Protein AF-A0A954F2Z5-F1 (afdb_monomer)

Sequence (181 aa):
MKPFAILLLCALSPLAFGSLFSGFRQGPGQAEGDAGGPSLERTEEDWRLREMELMARIRSLELELVQERALRMQREREWIEFTKLLTLLPESKRPELPGFLQPEGPEVAATEEDSEVQAQSLENTRELERASEIKTTLRAYLRAEGMAAFDLLEVGLVGEGFIGPIVARQLDEQGRFLSTL

Foldseek 3Di:
DDDDDDDDDDDDDDDDPDDDDDDDDDDDDDDDDDPPDPPPCPDVVNVVVVVVVVVVVVVVVVVVVVVVVVVVVVVVVVVVVVVVVVVPDDPVPDPPDPPVPDPDDDDPPVPPVVVVVVVVVVVVVVVVVVFVVVQVVVVVVCVVVVVPQKDWDGWDDDPPPDIDDTWIFGADPVRDTDDID

Solvent-accessible surface area (backbone atoms only — not comparable to full-atom values): 11639 Å² total; per-residue (Å²): 136,85,84,86,88,80,87,82,81,81,89,82,84,80,86,83,86,81,82,81,91,79,83,82,92,78,81,97,72,94,76,88,86,76,97,71,70,81,78,84,74,73,48,74,64,57,53,51,54,49,49,53,50,49,52,51,50,50,54,50,51,53,51,51,50,53,51,52,52,51,54,49,54,49,53,52,49,54,49,54,51,51,53,52,54,58,73,67,55,64,78,91,70,60,76,76,71,59,73,92,71,51,83,84,81,84,80,90,66,96,57,70,56,69,56,52,52,49,52,52,50,54,51,52,50,53,50,52,52,51,33,52,53,50,50,52,51,51,52,52,51,36,49,76,72,66,43,71,41,55,47,78,75,46,53,40,73,50,70,92,92,40,82,31,67,60,36,32,32,35,33,47,100,86,68,45,82,74,52,76,83

Mean predicted aligned error: 20.94 Å

pLDDT: mean 73.61, std 20.51, range [32.03, 98.38]

Structure (mmCIF, N/CA/C/O backbone):
data_AF-A0A954F2Z5-F1
#
_entry.id   AF-A0A954F2Z5-F1
#
loop_
_atom_site.group_PDB
_atom_site.id
_atom_site.type_symbol
_atom_site.label_atom_id
_atom_site.label_alt_id
_atom_site.label_comp_id
_atom_site.label_asym_id
_atom_site.label_entity_id
_atom_site.label_seq_id
_atom_site.pdbx_PDB_ins_code
_atom_site.Cartn_x
_atom_site.Cartn_y
_atom_site.Cartn_z
_atom_site.occupancy
_atom_site.B_iso_or_equiv
_atom_site.auth_seq_id
_atom_site.auth_comp_id
_atom_site.auth_asym_id
_atom_site.auth_atom_id
_atom_site.pdbx_PDB_model_num
ATOM 1 N N . MET A 1 1 ? -22.315 34.617 18.236 1.00 38.94 1 MET A N 1
ATOM 2 C CA . MET A 1 1 ? -22.653 34.932 16.833 1.00 38.94 1 MET A CA 1
ATOM 3 C C . MET A 1 1 ? -21.467 34.548 15.957 1.00 38.94 1 MET A C 1
ATOM 5 O O . MET A 1 1 ? -20.404 35.132 16.094 1.00 38.94 1 MET A O 1
ATOM 9 N N . LYS A 1 2 ? -21.638 33.487 15.162 1.00 40.84 2 LYS A N 1
ATOM 10 C CA . LYS A 1 2 ? -20.806 33.098 14.003 1.00 40.84 2 LYS A CA 1
ATOM 11 C C . LYS A 1 2 ? -21.206 34.009 12.811 1.00 40.84 2 LYS A C 1
ATOM 13 O O . LYS A 1 2 ? -22.325 34.522 12.879 1.00 40.84 2 LYS A O 1
ATOM 18 N N . PRO A 1 3 ? -20.377 34.233 11.764 1.00 49.62 3 PRO A N 1
ATOM 19 C CA . PRO A 1 3 ? -19.886 33.142 10.912 1.00 49.62 3 PRO A CA 1
ATOM 20 C C . PRO A 1 3 ? -18.433 33.226 10.410 1.00 49.62 3 PRO A C 1
ATOM 22 O O . PRO A 1 3 ? -17.899 34.278 10.082 1.00 49.62 3 PRO A O 1
ATOM 25 N N . PHE A 1 4 ? -17.839 32.035 10.311 1.00 33.75 4 PHE A N 1
ATOM 26 C CA . PHE A 1 4 ? -16.642 31.712 9.540 1.00 33.75 4 PHE A CA 1
ATOM 27 C C . PHE A 1 4 ? -17.015 31.629 8.054 1.00 33.75 4 PHE A C 1
ATOM 29 O O . PHE A 1 4 ? -17.937 30.895 7.696 1.00 33.75 4 PHE A O 1
ATOM 36 N N . ALA A 1 5 ? -16.291 32.352 7.205 1.00 34.91 5 ALA A N 1
ATOM 37 C CA . ALA A 1 5 ? -16.355 32.205 5.759 1.00 34.91 5 ALA A CA 1
ATOM 38 C C . ALA A 1 5 ? -15.431 31.054 5.330 1.00 34.91 5 ALA A C 1
ATOM 40 O O . ALA A 1 5 ? -14.216 31.124 5.505 1.00 34.91 5 ALA A O 1
ATOM 41 N N . ILE A 1 6 ? -16.022 29.990 4.790 1.00 37.09 6 ILE A N 1
ATOM 42 C CA . ILE A 1 6 ? -15.331 28.897 4.102 1.00 37.09 6 ILE A CA 1
ATOM 43 C C . ILE A 1 6 ? -15.430 29.219 2.612 1.00 37.09 6 ILE A C 1
ATOM 45 O O . ILE A 1 6 ? -16.513 29.138 2.033 1.00 37.09 6 ILE A O 1
ATOM 49 N N . LEU A 1 7 ? -14.319 29.624 1.998 1.00 37.34 7 LEU A N 1
ATOM 50 C CA . LEU A 1 7 ? -14.214 29.708 0.544 1.00 37.34 7 LEU A CA 1
ATOM 51 C C . LEU A 1 7 ? -13.789 28.341 0.013 1.00 37.34 7 LEU A C 1
ATOM 53 O O . LEU A 1 7 ? -12.630 27.943 0.081 1.00 37.34 7 LEU A O 1
ATOM 57 N N . LEU A 1 8 ? -14.797 27.633 -0.478 1.00 36.91 8 LEU A N 1
ATOM 58 C CA . LEU A 1 8 ? -14.713 26.429 -1.281 1.00 36.91 8 LEU A CA 1
ATOM 59 C C . LEU A 1 8 ? -14.424 26.871 -2.723 1.00 36.91 8 LEU A C 1
ATOM 61 O O . LEU A 1 8 ? -15.285 27.485 -3.352 1.00 36.91 8 LEU A O 1
ATOM 65 N N . LEU A 1 9 ? -13.228 26.594 -3.244 1.00 33.03 9 LEU A N 1
ATOM 66 C CA . LEU A 1 9 ? -12.967 26.693 -4.680 1.00 33.03 9 LEU A CA 1
ATOM 67 C C . LEU A 1 9 ? -12.730 25.289 -5.233 1.00 33.03 9 LEU A C 1
ATOM 69 O O . LEU A 1 9 ? -11.668 24.692 -5.075 1.00 33.03 9 LEU A O 1
ATOM 73 N N . CYS A 1 10 ? -13.790 24.762 -5.839 1.00 32.03 10 CYS A N 1
ATOM 74 C CA . CYS A 1 10 ? -13.744 23.655 -6.776 1.00 32.03 10 CYS A CA 1
ATOM 75 C C . CYS A 1 10 ? -13.106 24.087 -8.105 1.00 32.03 10 CYS A C 1
ATOM 77 O O . CYS A 1 10 ? -13.074 25.270 -8.437 1.00 32.03 10 CYS A O 1
ATOM 79 N N . ALA A 1 11 ? -12.782 23.057 -8.890 1.00 37.25 11 ALA A N 1
ATOM 80 C CA . ALA A 1 11 ? -12.494 23.040 -10.323 1.00 37.25 11 ALA A CA 1
ATOM 81 C C . ALA A 1 11 ? -11.016 23.161 -10.711 1.00 37.25 11 ALA A C 1
ATOM 83 O O . ALA A 1 11 ? -10.451 24.245 -10.745 1.00 37.25 11 ALA A O 1
ATOM 84 N N . LEU A 1 12 ? -10.438 22.025 -11.117 1.00 35.00 12 LEU A N 1
ATOM 85 C CA . LEU A 1 12 ? -10.009 21.821 -12.506 1.00 35.00 12 LEU A CA 1
ATOM 86 C C . LEU A 1 12 ? -9.587 20.358 -12.720 1.00 35.00 12 LEU A C 1
ATOM 88 O O . LEU A 1 12 ? -8.488 19.939 -12.369 1.00 35.00 12 LEU A O 1
ATOM 92 N N . SER A 1 13 ? -10.499 19.589 -13.318 1.00 37.62 13 SER A N 1
ATOM 93 C CA . SER A 1 13 ? -10.162 18.399 -14.102 1.00 37.62 13 SER A CA 1
ATOM 94 C C . SER A 1 13 ? -9.316 18.806 -15.317 1.00 37.62 13 SER A C 1
ATOM 96 O O . SER A 1 13 ? -9.449 19.926 -15.817 1.00 37.62 13 SER A O 1
ATOM 98 N N . PRO A 1 14 ? -8.564 17.856 -15.888 1.00 44.44 14 PRO A N 1
ATOM 99 C CA . PRO A 1 14 ? -9.064 17.342 -17.154 1.00 44.44 14 PRO A CA 1
ATOM 100 C C . PRO A 1 14 ? -9.085 15.816 -17.213 1.00 44.44 14 PRO A C 1
ATOM 102 O O . PRO A 1 14 ? -8.119 15.117 -16.922 1.00 44.44 14 PRO A O 1
ATOM 105 N N . LEU A 1 15 ? -10.241 15.340 -17.664 1.00 43.19 15 LEU A N 1
ATOM 106 C CA . LEU A 1 15 ? -10.435 14.071 -18.340 1.00 43.19 15 LEU A CA 1
ATOM 107 C C . LEU A 1 15 ? -9.468 13.958 -19.528 1.00 43.19 15 LEU A C 1
ATOM 109 O O . LEU A 1 15 ? -9.449 14.832 -20.391 1.00 43.19 15 LEU A O 1
ATOM 113 N N . ALA A 1 16 ? -8.764 12.835 -19.619 1.00 36.47 16 ALA A N 1
ATOM 114 C CA . ALA A 1 16 ? -8.310 12.273 -20.886 1.00 36.47 16 ALA A CA 1
ATOM 115 C C . ALA A 1 16 ? -8.642 10.777 -20.876 1.00 36.47 16 ALA A C 1
ATOM 117 O O . ALA A 1 16 ? -7.814 9.910 -20.620 1.00 36.47 16 ALA A O 1
ATOM 118 N N . PHE A 1 17 ? -9.928 10.516 -21.090 1.00 39.91 17 PHE A N 1
ATOM 119 C CA . PHE A 1 17 ? -10.476 9.239 -21.515 1.00 39.91 17 PHE A CA 1
ATOM 120 C C . PHE A 1 17 ? -10.207 9.136 -23.024 1.00 39.91 17 PHE A C 1
ATOM 122 O O . PHE A 1 17 ? -10.678 9.985 -23.781 1.00 39.91 17 PHE A O 1
ATOM 129 N N . GLY A 1 18 ? -9.416 8.158 -23.470 1.00 32.69 18 GLY A N 1
ATOM 130 C CA . GLY A 1 18 ? -9.059 8.036 -24.885 1.00 32.69 18 GLY A CA 1
ATOM 131 C C . GLY A 1 18 ? -8.408 6.702 -25.251 1.00 32.69 18 GLY A C 1
ATOM 132 O O . GLY A 1 18 ? -7.250 6.466 -24.933 1.00 32.69 18 GLY A O 1
ATOM 133 N N . SER A 1 19 ? -9.158 5.894 -26.004 1.00 38.84 19 SER A N 1
ATOM 134 C CA . SER A 1 19 ? -8.840 4.588 -26.620 1.00 38.84 19 SER A CA 1
ATOM 135 C C . SER A 1 19 ? -8.960 3.380 -25.672 1.00 38.84 19 SER A C 1
ATOM 137 O O . SER A 1 19 ? -8.118 3.145 -24.819 1.00 38.84 19 SER A O 1
ATOM 139 N N . LEU A 1 20 ? -10.095 2.670 -25.612 1.00 43.16 20 LEU A N 1
ATOM 140 C CA . LEU A 1 20 ? -10.728 1.831 -26.649 1.00 43.16 20 LEU A CA 1
ATOM 141 C C . LEU A 1 20 ? -9.762 0.820 -27.280 1.00 43.16 20 LEU A C 1
ATOM 143 O O . LEU A 1 20 ? -9.232 1.016 -28.369 1.00 43.16 20 LEU A O 1
ATOM 147 N N . PHE A 1 21 ? -9.605 -0.293 -26.559 1.00 40.03 21 PHE A N 1
ATOM 148 C CA . PHE A 1 21 ? -9.769 -1.657 -27.068 1.00 40.03 21 PHE A CA 1
ATOM 149 C C . PHE A 1 21 ? -10.194 -1.735 -28.548 1.00 40.03 21 PHE A C 1
ATOM 151 O O . PHE A 1 21 ? -11.351 -1.490 -28.887 1.00 40.03 21 PHE A O 1
ATOM 158 N N . SER A 1 22 ? -9.275 -2.158 -29.415 1.00 40.53 22 SER A N 1
ATOM 159 C CA . SER A 1 22 ? -9.600 -2.822 -30.681 1.00 40.53 22 SER A CA 1
ATOM 160 C C . SER A 1 22 ? -8.430 -3.711 -31.130 1.00 40.53 22 SER A C 1
ATOM 162 O O . SER A 1 22 ? -7.276 -3.308 -31.034 1.00 40.53 22 SER A O 1
ATOM 164 N N . GLY A 1 23 ? -8.748 -4.926 -31.600 1.00 39.03 23 GLY A N 1
ATOM 165 C CA . GLY A 1 23 ? -7.825 -5.877 -32.247 1.00 39.03 23 GLY A CA 1
ATOM 166 C C . GLY A 1 23 ? -7.392 -7.021 -31.324 1.00 39.03 23 GLY A C 1
ATOM 167 O O . GLY A 1 23 ? -6.397 -6.916 -30.626 1.00 39.03 23 GLY A O 1
ATOM 168 N N . PHE A 1 24 ? -8.146 -8.108 -31.145 1.00 38.56 24 PHE A N 1
ATOM 169 C CA . PHE A 1 24 ? -8.558 -9.112 -32.139 1.00 38.56 24 PHE A CA 1
ATOM 170 C C . PHE A 1 24 ? -7.387 -9.725 -32.936 1.00 38.56 24 PHE A C 1
ATOM 172 O O . PHE A 1 24 ? -6.978 -9.236 -33.980 1.00 38.56 24 PHE A O 1
ATOM 179 N N . ARG A 1 25 ? -6.884 -10.833 -32.381 1.00 45.41 25 ARG A N 1
ATOM 180 C CA . ARG A 1 25 ? -6.248 -12.022 -32.981 1.00 45.41 25 ARG A CA 1
ATOM 181 C C . ARG A 1 25 ? -6.155 -12.076 -34.528 1.00 45.41 25 ARG A C 1
ATOM 183 O O . ARG A 1 25 ? -7.155 -12.306 -35.198 1.00 45.41 25 ARG A O 1
ATOM 190 N N . GLN A 1 26 ? -4.928 -12.056 -35.055 1.00 44.16 26 GLN A N 1
ATOM 191 C CA . GLN A 1 26 ? -4.485 -12.666 -36.329 1.00 44.16 26 GLN A CA 1
ATOM 192 C C . GLN A 1 26 ? -3.093 -13.267 -36.028 1.00 44.16 26 GLN A C 1
ATOM 194 O O . GLN A 1 26 ? -2.261 -12.580 -35.454 1.00 44.16 26 GLN A O 1
ATOM 199 N N . GLY A 1 27 ? -2.835 -14.578 -36.102 1.00 36.75 27 GLY A N 1
ATOM 200 C CA . GLY A 1 27 ? -2.788 -15.408 -37.310 1.00 36.75 27 GLY A CA 1
ATOM 201 C C . GLY A 1 27 ? -1.357 -15.372 -37.886 1.00 36.75 27 GLY A C 1
ATOM 202 O O . GLY A 1 27 ? -0.963 -14.309 -38.352 1.00 36.75 27 GLY A O 1
ATOM 203 N N . PRO A 1 28 ? -0.551 -16.458 -37.843 1.00 49.88 28 PRO A N 1
ATOM 204 C CA . PRO A 1 28 ? 0.820 -16.429 -38.343 1.00 49.88 28 PRO A CA 1
ATOM 205 C C . PRO A 1 28 ? 0.804 -16.600 -39.866 1.00 49.88 28 PRO A C 1
ATOM 207 O O . PRO A 1 28 ? 0.537 -17.685 -40.376 1.00 49.88 28 PRO A O 1
ATOM 210 N N . GLY A 1 29 ? 1.059 -15.515 -40.590 1.00 42.19 29 GLY A N 1
ATOM 211 C CA . GLY A 1 29 ? 1.198 -15.504 -42.043 1.00 42.19 29 GLY A CA 1
ATOM 212 C C . GLY A 1 29 ? 2.489 -14.796 -42.428 1.00 42.19 29 GLY A C 1
ATOM 213 O O . GLY A 1 29 ? 2.652 -13.613 -42.147 1.00 42.19 29 GLY A O 1
ATOM 214 N N . GLN A 1 30 ? 3.407 -15.547 -43.031 1.00 50.38 30 GLN A N 1
ATOM 215 C CA . GLN A 1 30 ? 4.635 -15.056 -43.649 1.00 50.38 30 GLN A CA 1
ATOM 216 C C . GLN A 1 30 ? 4.343 -13.960 -44.684 1.00 50.38 30 GLN A C 1
ATOM 218 O O . GLN A 1 30 ? 3.509 -14.151 -45.567 1.00 50.38 30 GLN A O 1
ATOM 223 N N . ALA A 1 31 ? 5.117 -12.879 -44.631 1.00 43.69 31 ALA A N 1
ATOM 224 C CA . ALA A 1 31 ? 5.483 -12.090 -45.799 1.00 43.69 31 ALA A CA 1
ATOM 225 C C . ALA A 1 31 ? 6.909 -11.567 -45.583 1.00 43.69 31 ALA A C 1
ATOM 227 O O . ALA A 1 31 ? 7.165 -10.723 -44.726 1.00 43.69 31 ALA A O 1
ATOM 228 N N . GLU A 1 32 ? 7.841 -12.153 -46.330 1.00 49.31 32 GLU A N 1
ATOM 229 C CA . GLU A 1 32 ? 9.141 -11.567 -46.629 1.00 49.31 32 GLU A CA 1
ATOM 230 C C . GLU A 1 32 ? 8.943 -10.232 -47.359 1.00 49.31 32 GLU A C 1
ATOM 232 O O . GLU A 1 32 ? 8.053 -10.108 -48.200 1.00 49.31 32 GLU A O 1
ATOM 237 N N . GLY A 1 33 ? 9.818 -9.265 -47.076 1.00 49.31 33 GLY A N 1
ATOM 238 C CA . GLY A 1 33 ? 9.934 -8.030 -47.849 1.00 49.31 33 GLY A CA 1
ATOM 239 C C . GLY A 1 33 ? 9.556 -6.776 -47.072 1.00 49.31 33 GLY A C 1
ATOM 240 O O . GLY A 1 33 ? 8.461 -6.261 -47.236 1.00 49.31 33 GLY A O 1
ATOM 241 N N . ASP A 1 34 ? 10.475 -6.289 -46.239 1.00 44.84 34 ASP A N 1
ATOM 242 C CA . ASP A 1 34 ? 11.105 -4.975 -46.439 1.00 44.84 34 ASP A CA 1
ATOM 243 C C . ASP A 1 34 ? 12.144 -4.768 -45.327 1.00 44.84 34 ASP A C 1
ATOM 245 O O . ASP A 1 34 ? 11.856 -4.302 -44.223 1.00 44.84 34 ASP A O 1
ATOM 249 N N . ALA A 1 35 ? 13.381 -5.185 -45.597 1.00 49.06 35 ALA A N 1
ATOM 250 C CA . ALA A 1 35 ? 14.536 -4.825 -44.784 1.00 49.06 35 ALA A CA 1
ATOM 251 C C . ALA A 1 35 ? 14.927 -3.371 -45.103 1.00 49.06 35 ALA A C 1
ATOM 253 O O . ALA A 1 35 ? 15.987 -3.102 -45.658 1.00 49.06 35 ALA A O 1
ATOM 254 N N . GLY A 1 36 ? 14.032 -2.448 -44.761 1.00 46.31 36 GLY A N 1
ATOM 255 C CA . GLY A 1 36 ? 14.213 -1.001 -44.791 1.00 46.31 36 GLY A CA 1
ATOM 256 C C . GLY A 1 36 ? 14.086 -0.419 -43.385 1.00 46.31 36 GLY A C 1
ATOM 257 O O . GLY A 1 36 ? 13.456 0.616 -43.188 1.00 46.31 36 GLY A O 1
ATOM 258 N N . GLY A 1 37 ? 14.619 -1.112 -42.373 1.00 50.41 37 GLY A N 1
ATOM 259 C CA . GLY A 1 37 ? 14.733 -0.535 -41.037 1.00 50.41 37 GLY A CA 1
ATOM 260 C C . GLY A 1 37 ? 15.658 0.686 -41.106 1.00 50.41 37 GLY A C 1
ATOM 261 O O . GLY A 1 37 ? 16.750 0.548 -41.662 1.00 50.41 37 GLY A O 1
ATOM 262 N N . PRO A 1 38 ? 15.273 1.869 -40.586 1.00 56.47 38 PRO A N 1
ATOM 263 C CA . PRO A 1 38 ? 16.182 3.004 -40.530 1.00 56.47 38 PRO A CA 1
ATOM 264 C C . PRO A 1 38 ? 17.426 2.573 -39.752 1.00 56.47 38 PRO A C 1
ATOM 266 O O . PRO A 1 38 ? 17.351 2.198 -38.580 1.00 56.47 38 PRO A O 1
ATOM 269 N N . SER A 1 39 ? 18.555 2.559 -40.454 1.00 54.47 39 SER A N 1
ATOM 270 C CA . SER A 1 39 ? 19.878 2.227 -39.949 1.00 54.47 39 SER A CA 1
ATOM 271 C C . SER A 1 39 ? 20.143 2.976 -38.644 1.00 54.47 39 SER A C 1
ATOM 273 O O . SER A 1 39 ? 20.164 4.206 -38.606 1.00 54.47 39 SER A O 1
ATOM 275 N N . LEU A 1 40 ? 20.313 2.196 -37.576 1.00 57.94 40 LEU A N 1
ATOM 276 C CA . LEU A 1 40 ? 20.612 2.595 -36.203 1.00 57.94 40 LEU A CA 1
ATOM 277 C C . LEU A 1 40 ? 22.030 3.168 -36.071 1.00 57.94 40 LEU A C 1
ATOM 279 O O . LEU A 1 40 ? 22.819 2.700 -35.257 1.00 57.94 40 LEU A O 1
ATOM 283 N N . GLU A 1 41 ? 22.364 4.206 -36.823 1.00 57.81 41 GLU A N 1
ATOM 284 C CA . GLU A 1 41 ? 23.508 5.051 -36.488 1.00 57.81 41 GLU A CA 1
ATOM 285 C C . GLU A 1 41 ? 23.003 6.184 -35.596 1.00 57.81 41 GLU A C 1
ATOM 287 O O . GLU A 1 41 ? 23.002 7.353 -35.968 1.00 57.81 41 GLU A O 1
ATOM 292 N N . ARG A 1 42 ? 22.513 5.823 -34.398 1.00 68.38 42 ARG A N 1
ATOM 293 C CA . ARG A 1 42 ? 22.424 6.810 -33.318 1.00 68.38 42 ARG A CA 1
ATOM 294 C C . ARG A 1 42 ? 23.841 7.280 -33.068 1.00 68.38 42 ARG A C 1
ATOM 296 O O . ARG A 1 42 ? 24.698 6.477 -32.689 1.00 68.38 42 ARG A O 1
ATOM 303 N N . THR A 1 43 ? 24.075 8.555 -33.321 1.00 82.19 43 THR A N 1
ATOM 304 C CA . THR A 1 43 ? 25.386 9.152 -33.115 1.00 82.19 43 THR A CA 1
ATOM 305 C C . THR A 1 43 ? 25.724 9.101 -31.625 1.00 82.19 43 THR A C 1
ATOM 307 O O . THR A 1 43 ? 24.838 9.050 -30.767 1.00 82.19 43 THR A O 1
ATOM 310 N N . GLU A 1 44 ? 27.011 9.095 -31.276 1.00 87.19 44 GLU A N 1
ATOM 311 C CA . GLU A 1 44 ? 27.419 9.189 -29.865 1.00 87.19 44 GLU A CA 1
ATOM 312 C C . GLU A 1 44 ? 26.815 10.426 -29.177 1.00 87.19 44 GLU A C 1
ATOM 314 O O . GLU A 1 44 ? 26.572 10.421 -27.970 1.00 87.19 44 GLU A O 1
ATOM 319 N N . GLU A 1 45 ? 26.538 11.475 -29.951 1.00 88.19 45 GLU A N 1
ATOM 320 C CA . GLU A 1 45 ? 25.899 12.707 -29.498 1.00 88.19 45 GLU A CA 1
ATOM 321 C C . GLU A 1 45 ? 24.454 12.465 -29.042 1.00 88.19 45 GLU A C 1
ATOM 323 O O . GLU A 1 45 ? 24.081 12.910 -27.954 1.00 88.19 45 GLU A O 1
ATOM 328 N N . ASP A 1 46 ? 23.675 11.678 -29.791 1.00 90.75 46 ASP A N 1
ATOM 329 C CA . ASP A 1 46 ? 22.302 11.307 -29.419 1.00 90.75 46 ASP A CA 1
ATOM 330 C C . ASP A 1 46 ? 22.265 10.524 -28.101 1.00 90.75 46 ASP A C 1
ATOM 332 O O . ASP A 1 46 ? 21.399 10.740 -27.246 1.00 90.75 46 ASP A O 1
ATOM 336 N N . TRP A 1 47 ? 23.236 9.627 -27.906 1.00 89.88 47 TRP A N 1
ATOM 337 C CA . TRP A 1 47 ? 23.361 8.860 -26.669 1.00 89.88 47 TRP A CA 1
ATOM 338 C C . TRP A 1 47 ? 23.709 9.742 -25.476 1.00 89.88 47 TRP A C 1
ATOM 340 O O . TRP A 1 47 ? 23.090 9.599 -24.422 1.00 89.88 47 TRP A O 1
ATOM 350 N N . ARG A 1 48 ? 24.631 10.694 -25.646 1.00 95.50 48 ARG A N 1
ATOM 351 C CA . ARG A 1 48 ? 24.995 11.648 -24.589 1.00 95.50 48 ARG A CA 1
ATOM 352 C C . ARG A 1 48 ? 23.829 12.555 -24.214 1.00 95.50 48 ARG A C 1
ATOM 354 O O . ARG A 1 48 ? 23.591 12.775 -23.029 1.00 95.50 48 ARG A O 1
ATOM 361 N N . LEU A 1 49 ? 23.071 13.047 -25.195 1.00 96.00 49 LEU A N 1
ATOM 362 C CA . LEU A 1 49 ? 21.875 13.854 -24.938 1.00 96.00 49 LEU A CA 1
ATOM 363 C C . LEU A 1 49 ? 20.836 13.063 -24.140 1.00 96.00 49 LEU A C 1
ATOM 365 O O . LEU A 1 49 ? 20.305 13.565 -23.147 1.00 96.00 49 LEU A O 1
ATOM 369 N N . ARG A 1 50 ? 20.596 11.804 -24.523 1.00 94.50 50 ARG A N 1
ATOM 370 C CA . ARG A 1 50 ? 19.658 10.939 -23.807 1.00 94.50 50 ARG A CA 1
ATOM 371 C C . ARG A 1 50 ? 20.135 10.605 -22.397 1.00 94.50 50 ARG A C 1
ATOM 373 O O . ARG A 1 50 ? 19.327 10.594 -21.473 1.00 94.50 50 ARG A O 1
ATOM 380 N N . GLU A 1 51 ? 21.424 10.348 -22.215 1.00 96.44 51 GLU A N 1
ATOM 381 C CA . GLU A 1 51 ? 22.013 10.112 -20.897 1.00 96.44 51 GLU A CA 1
ATOM 382 C C . GLU A 1 51 ? 21.846 11.339 -19.993 1.00 96.44 51 GLU A C 1
ATOM 384 O O . GLU A 1 51 ? 21.388 11.210 -18.858 1.00 96.44 51 GLU A O 1
ATOM 389 N N . MET A 1 52 ? 22.118 12.543 -20.505 1.00 97.62 52 MET A N 1
ATOM 390 C CA . MET A 1 52 ? 21.904 13.787 -19.764 1.00 97.62 52 MET A CA 1
ATOM 391 C C . MET A 1 52 ? 20.434 13.996 -19.384 1.00 97.62 52 MET A C 1
ATOM 393 O O . MET A 1 52 ? 20.146 14.372 -18.247 1.00 97.62 52 MET A O 1
ATOM 397 N N . GLU A 1 53 ? 19.506 13.729 -20.304 1.00 98.06 53 GLU A N 1
ATOM 398 C CA . GLU A 1 53 ? 18.064 13.817 -20.056 1.00 98.06 53 GLU A CA 1
ATOM 399 C C . GLU A 1 53 ? 17.624 12.8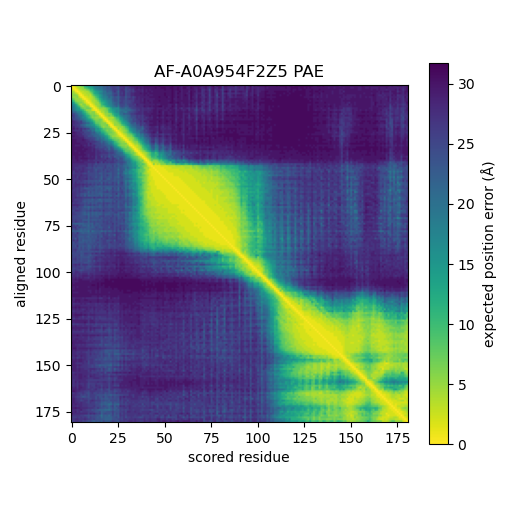36 -18.959 1.00 98.06 53 GLU A C 1
ATOM 401 O O . GLU A 1 53 ? 16.939 13.224 -18.010 1.00 98.06 53 GLU A O 1
ATOM 406 N N . LEU A 1 54 ? 18.057 11.575 -19.049 1.00 97.69 54 LEU A N 1
ATOM 407 C CA . LEU A 1 54 ? 17.747 10.551 -18.053 1.00 97.69 54 LEU A CA 1
ATOM 408 C C . LEU A 1 54 ? 18.333 10.910 -16.688 1.00 97.69 54 LEU A C 1
ATOM 410 O O . LEU A 1 54 ? 17.636 10.804 -15.682 1.00 97.69 54 LEU A O 1
ATOM 414 N N . MET A 1 55 ? 19.568 11.407 -16.641 1.00 98.25 55 MET A N 1
ATOM 415 C CA . MET A 1 55 ? 20.205 11.851 -15.401 1.00 98.25 55 MET A CA 1
ATOM 416 C C . MET A 1 55 ? 19.489 13.059 -14.787 1.00 98.25 55 MET A C 1
ATOM 418 O O . MET A 1 55 ? 19.318 13.122 -13.568 1.00 98.25 55 MET A O 1
ATOM 422 N N . ALA A 1 56 ? 19.016 14.001 -15.606 1.00 98.25 56 ALA A N 1
ATOM 423 C CA . ALA A 1 56 ? 18.195 15.113 -15.136 1.00 98.25 56 ALA A CA 1
ATOM 424 C C . ALA A 1 56 ? 16.851 14.622 -14.575 1.00 98.25 56 ALA A C 1
ATOM 426 O O . ALA A 1 56 ? 16.423 15.080 -13.513 1.00 98.25 56 ALA A O 1
ATOM 427 N N . ARG A 1 57 ? 16.219 13.648 -15.240 1.00 97.44 57 ARG A N 1
ATOM 428 C CA . ARG A 1 57 ? 14.957 13.054 -14.789 1.00 97.44 57 ARG A CA 1
ATOM 429 C C . ARG A 1 57 ? 15.115 12.258 -13.497 1.00 97.44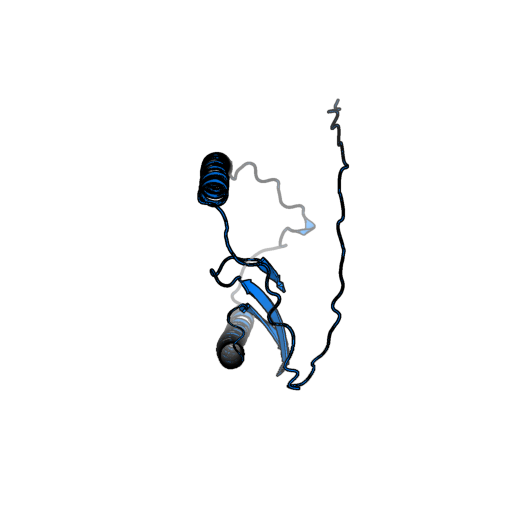 57 ARG A C 1
ATOM 431 O O . ARG A 1 57 ? 14.259 12.357 -12.624 1.00 97.44 57 ARG A O 1
ATOM 438 N N . ILE A 1 58 ? 16.204 11.506 -13.349 1.00 98.06 58 ILE A N 1
ATOM 439 C CA . ILE A 1 58 ? 16.520 10.788 -12.108 1.00 98.06 58 ILE A CA 1
ATOM 440 C C . ILE A 1 58 ? 16.635 11.788 -10.960 1.00 98.06 58 ILE A C 1
ATOM 442 O O . ILE A 1 58 ? 15.942 11.640 -9.960 1.00 98.06 58 ILE A O 1
ATOM 446 N N . ARG A 1 59 ? 17.409 12.866 -11.137 1.00 98.38 59 ARG A N 1
ATOM 447 C CA . ARG A 1 59 ? 17.553 13.902 -10.105 1.00 98.38 59 ARG A CA 1
ATOM 448 C C . ARG A 1 59 ? 16.226 14.566 -9.745 1.00 98.38 59 ARG A C 1
ATOM 450 O O . ARG A 1 59 ? 15.981 14.819 -8.569 1.00 98.38 59 ARG A O 1
ATOM 457 N N . SER A 1 60 ? 15.362 14.850 -10.724 1.00 98.25 60 SER A N 1
ATOM 458 C CA . SER A 1 60 ? 14.049 15.442 -10.433 1.00 98.25 60 SER A CA 1
ATOM 459 C C . SER A 1 60 ? 13.174 14.484 -9.622 1.00 98.25 60 SER A C 1
ATOM 461 O O . SER A 1 60 ? 12.591 14.889 -8.622 1.00 98.25 60 SER A O 1
ATOM 463 N N . LEU A 1 61 ? 13.134 13.205 -10.010 1.00 98.06 61 LEU A N 1
ATOM 464 C CA . LEU A 1 61 ? 12.360 12.176 -9.314 1.00 98.06 61 LEU A CA 1
ATOM 465 C C . LEU A 1 61 ? 12.894 11.908 -7.903 1.00 98.06 61 LEU A C 1
ATOM 467 O O . LEU A 1 61 ? 12.110 11.716 -6.979 1.00 98.06 61 LEU A O 1
ATOM 471 N N . GLU A 1 62 ? 14.212 11.919 -7.710 1.00 98.12 62 GLU A N 1
ATOM 472 C CA . GLU A 1 62 ? 14.824 11.789 -6.386 1.00 98.12 62 GLU A CA 1
ATOM 473 C C . GLU A 1 62 ? 14.418 12.945 -5.463 1.00 98.12 62 GLU A C 1
ATOM 475 O O . GLU A 1 62 ? 14.077 12.712 -4.302 1.00 98.12 62 GLU A O 1
ATOM 480 N N . LEU A 1 63 ? 14.390 14.179 -5.979 1.00 98.38 63 LEU A N 1
ATOM 481 C CA . LEU A 1 63 ? 13.927 15.347 -5.227 1.00 98.38 63 LEU A CA 1
ATOM 482 C C . LEU A 1 63 ? 12.437 15.257 -4.882 1.00 98.38 63 LEU A C 1
ATOM 484 O O . LEU A 1 63 ? 12.075 15.477 -3.725 1.00 98.38 63 LEU A O 1
ATOM 488 N N . GLU A 1 64 ? 11.587 14.899 -5.848 1.00 97.50 64 GLU A N 1
ATOM 489 C CA . GLU A 1 64 ? 10.151 14.672 -5.626 1.00 97.50 64 GLU A CA 1
ATOM 490 C C . GLU A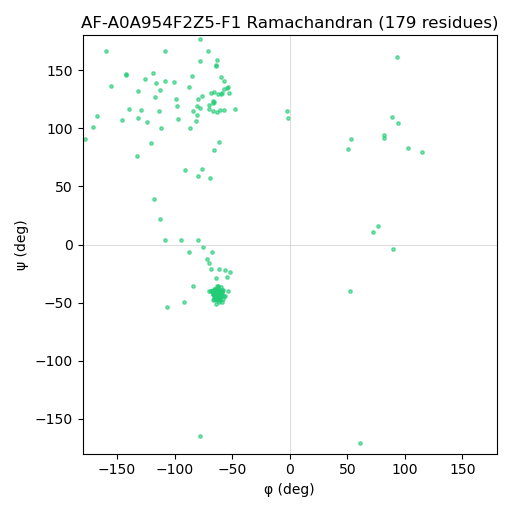 1 64 ? 9.929 13.610 -4.539 1.00 97.50 64 GLU A C 1
ATOM 492 O O . GLU A 1 64 ? 9.148 13.800 -3.607 1.00 97.50 64 GLU A O 1
ATOM 497 N N . LEU A 1 65 ? 10.689 12.517 -4.592 1.00 98.00 65 LEU A N 1
ATOM 498 C CA . LEU A 1 65 ? 10.592 11.425 -3.633 1.00 98.00 65 LEU A CA 1
ATOM 499 C C . LEU A 1 65 ? 11.003 11.861 -2.218 1.00 98.00 65 LEU A C 1
ATOM 501 O O . LEU A 1 65 ? 10.352 11.483 -1.240 1.00 98.00 65 LEU A O 1
ATOM 505 N N . VAL A 1 66 ? 12.060 12.666 -2.084 1.00 98.19 66 VAL A N 1
ATOM 506 C CA . VAL A 1 66 ? 12.467 13.241 -0.792 1.00 98.19 66 VAL A CA 1
ATOM 507 C C . VAL A 1 66 ? 11.375 14.157 -0.230 1.00 98.19 66 VAL A C 1
ATOM 509 O O . VAL A 1 66 ? 11.071 14.069 0.962 1.00 98.19 66 VAL A O 1
ATOM 512 N N . GLN A 1 67 ? 10.752 14.987 -1.069 1.00 97.31 67 GLN A N 1
ATOM 513 C CA . GLN A 1 67 ? 9.658 15.872 -0.658 1.00 97.31 67 GLN A CA 1
ATOM 514 C C . GLN A 1 67 ? 8.432 15.081 -0.190 1.00 97.31 67 GLN A C 1
ATOM 516 O O . GLN A 1 67 ? 7.929 15.321 0.908 1.00 97.31 67 GLN A O 1
ATOM 521 N N . GLU A 1 68 ? 8.001 14.077 -0.953 1.00 97.62 68 GLU A N 1
ATOM 522 C CA . GLU A 1 68 ? 6.870 13.217 -0.584 1.00 97.62 68 GLU A CA 1
ATOM 523 C C . GLU A 1 68 ? 7.119 12.455 0.722 1.00 97.62 68 GLU A C 1
ATOM 525 O O . GLU A 1 68 ? 6.243 12.366 1.589 1.00 97.62 68 GLU A O 1
ATOM 530 N N . ARG A 1 69 ? 8.344 11.948 0.922 1.00 97.38 69 ARG A N 1
ATOM 531 C CA . ARG A 1 69 ? 8.733 11.316 2.192 1.00 97.38 69 ARG A CA 1
ATOM 532 C C . ARG A 1 69 ? 8.645 12.295 3.360 1.00 97.38 69 ARG A C 1
ATOM 534 O O . ARG A 1 69 ? 8.147 11.911 4.418 1.00 97.38 69 ARG A O 1
ATOM 541 N N . ALA A 1 70 ? 9.085 13.539 3.179 1.00 97.38 70 ALA A N 1
ATOM 542 C CA . ALA A 1 70 ? 8.995 14.564 4.214 1.00 97.38 70 ALA A CA 1
ATOM 543 C C . ALA A 1 70 ? 7.533 14.894 4.566 1.00 97.38 70 ALA A C 1
ATOM 545 O O . ALA A 1 70 ? 7.182 14.911 5.747 1.00 97.38 70 ALA A O 1
ATOM 546 N N . LEU A 1 71 ? 6.665 15.058 3.561 1.00 97.81 71 LEU A N 1
ATOM 547 C CA . LEU A 1 71 ? 5.231 15.307 3.755 1.00 97.81 71 LEU A CA 1
ATOM 548 C C . LEU A 1 71 ? 4.535 14.142 4.462 1.00 97.81 71 LEU A C 1
ATOM 550 O O . LEU A 1 71 ? 3.720 14.342 5.364 1.00 97.81 71 LEU A O 1
ATOM 554 N N . ARG A 1 72 ? 4.865 12.902 4.087 1.00 97.56 72 ARG A N 1
ATOM 555 C CA . ARG A 1 72 ? 4.344 11.712 4.763 1.00 97.56 72 ARG A CA 1
ATOM 556 C C . ARG A 1 72 ? 4.763 11.673 6.230 1.00 97.56 72 ARG A C 1
ATOM 558 O O . ARG A 1 72 ? 3.896 11.504 7.082 1.00 97.56 72 ARG A O 1
ATOM 565 N N . MET A 1 73 ? 6.048 11.875 6.525 1.00 96.50 73 MET A N 1
ATOM 566 C CA . MET A 1 73 ? 6.536 11.911 7.908 1.00 96.50 73 MET A CA 1
ATOM 567 C C . MET A 1 73 ? 5.867 13.020 8.723 1.00 96.50 73 MET A C 1
ATOM 569 O O . MET A 1 73 ? 5.596 12.827 9.905 1.00 96.50 73 MET A O 1
ATOM 573 N N . GLN A 1 74 ? 5.588 14.173 8.113 1.00 97.62 74 GLN A N 1
ATOM 574 C CA . GLN A 1 74 ? 4.865 15.253 8.776 1.00 97.62 74 GLN A CA 1
ATOM 575 C C . GLN A 1 74 ? 3.435 14.831 9.143 1.00 97.62 74 GLN A C 1
ATOM 577 O O . GLN A 1 74 ? 3.066 14.928 10.310 1.00 97.62 74 GLN A O 1
ATOM 582 N N . ARG A 1 75 ? 2.668 14.281 8.192 1.00 97.94 75 ARG A N 1
ATOM 583 C CA . ARG A 1 75 ? 1.309 13.775 8.458 1.00 97.94 75 ARG A CA 1
ATOM 584 C C . ARG A 1 75 ? 1.294 12.687 9.528 1.00 97.94 75 ARG A C 1
ATOM 586 O O . ARG A 1 75 ? 0.419 12.676 10.385 1.00 97.94 75 ARG A O 1
ATOM 593 N N . GLU A 1 76 ? 2.272 11.781 9.502 1.00 97.81 76 GLU A N 1
ATOM 594 C CA . GLU A 1 76 ? 2.411 10.733 10.520 1.00 97.81 76 GLU A CA 1
ATOM 595 C C . GLU A 1 76 ? 2.654 11.332 11.915 1.00 97.81 76 GLU A C 1
ATOM 597 O O . GLU A 1 76 ? 2.050 10.881 12.887 1.00 97.81 76 GLU A O 1
ATOM 602 N N . ARG A 1 77 ? 3.474 12.386 12.032 1.00 97.75 77 ARG A N 1
ATOM 603 C CA . ARG A 1 77 ? 3.684 13.097 13.306 1.00 97.75 77 ARG A CA 1
ATOM 604 C C . ARG A 1 77 ? 2.417 13.790 13.793 1.00 97.75 77 ARG A C 1
ATOM 606 O O . ARG A 1 77 ? 2.071 13.627 14.958 1.00 97.75 77 ARG A O 1
ATOM 613 N N . GLU A 1 78 ? 1.728 14.510 12.910 1.00 97.50 78 GLU A N 1
ATOM 614 C CA . GLU A 1 78 ? 0.461 15.188 13.218 1.00 97.50 78 GLU A CA 1
ATOM 615 C C . GLU A 1 78 ? -0.600 14.183 13.686 1.00 97.50 78 GLU A C 1
ATOM 617 O O . GLU A 1 78 ? -1.297 14.415 14.672 1.00 97.50 78 GLU A O 1
ATOM 622 N N . TRP A 1 79 ? -0.674 13.017 13.040 1.00 97.44 79 TRP A N 1
ATOM 623 C CA . TRP A 1 79 ? -1.571 11.938 13.441 1.00 97.44 79 TRP A CA 1
ATOM 624 C C . TRP A 1 79 ? -1.231 11.367 14.824 1.00 97.44 79 TRP A C 1
ATOM 626 O O . TRP A 1 79 ? -2.115 11.174 15.662 1.00 97.44 79 TRP A O 1
ATOM 636 N N . ILE A 1 80 ? 0.052 11.112 15.097 1.00 97.69 80 ILE A N 1
ATOM 637 C CA . ILE A 1 80 ? 0.512 10.647 16.414 1.00 97.69 80 ILE A CA 1
ATOM 638 C C . ILE A 1 80 ? 0.212 11.693 17.497 1.00 97.69 80 ILE A C 1
ATOM 640 O O . ILE A 1 80 ? -0.163 11.344 18.614 1.00 97.69 80 ILE A O 1
ATOM 644 N N . GLU A 1 81 ? 0.372 12.977 17.197 1.00 96.81 81 GLU A N 1
ATOM 645 C CA . GLU A 1 81 ? 0.042 14.054 18.129 1.00 96.81 81 GLU A CA 1
ATOM 646 C C . GLU A 1 81 ? -1.464 14.127 18.397 1.00 96.81 81 GLU A C 1
ATOM 648 O O . GLU A 1 81 ? -1.884 14.131 19.554 1.00 96.81 81 GLU A O 1
ATOM 653 N N . PHE A 1 82 ? -2.284 14.087 17.348 1.00 95.81 82 PHE A N 1
ATOM 654 C CA . PHE A 1 82 ? -3.739 14.069 17.463 1.00 95.81 82 PHE A CA 1
ATOM 655 C C . PHE A 1 82 ? -4.237 12.885 18.299 1.00 95.81 82 PHE A C 1
ATOM 657 O O . PHE A 1 82 ? -5.035 13.055 19.219 1.00 95.81 82 PHE A O 1
ATOM 664 N N . THR A 1 83 ? -3.730 11.682 18.030 1.00 96.19 83 THR A N 1
ATOM 665 C CA . THR A 1 83 ? -4.099 10.482 18.794 1.00 96.19 83 THR A CA 1
ATOM 666 C C . THR A 1 83 ? -3.672 10.573 20.256 1.00 96.19 83 THR A C 1
ATOM 668 O O . THR A 1 83 ? -4.463 10.233 21.134 1.00 96.19 83 THR A O 1
ATOM 671 N N . LYS A 1 84 ? -2.483 11.114 20.556 1.00 95.88 84 LYS A N 1
ATOM 672 C CA . LYS A 1 84 ? -2.090 11.412 21.943 1.00 95.88 84 LYS A CA 1
ATOM 673 C C . LYS A 1 84 ? -3.063 12.383 22.608 1.00 95.88 84 LYS A C 1
ATOM 675 O O . LYS A 1 84 ? -3.477 12.137 23.737 1.00 95.88 84 LYS A O 1
ATOM 680 N N . LEU A 1 85 ? -3.477 13.447 21.919 1.00 94.25 85 LEU A N 1
ATOM 681 C CA . LEU A 1 85 ? -4.468 14.383 22.456 1.00 94.25 85 LEU A CA 1
ATOM 682 C C . LEU A 1 85 ? -5.799 13.688 22.761 1.00 94.25 85 LEU A C 1
ATOM 684 O O . LEU A 1 85 ? -6.358 13.929 23.827 1.00 94.25 85 LEU A O 1
ATOM 688 N N . LEU A 1 86 ? -6.261 12.781 21.894 1.00 89.19 86 LEU A N 1
ATOM 689 C CA . LEU A 1 86 ? -7.463 11.981 22.149 1.00 89.19 86 LEU A CA 1
ATOM 690 C C . LEU A 1 86 ? -7.341 11.115 23.407 1.00 89.19 86 LEU A C 1
ATOM 692 O O . LEU A 1 86 ? -8.297 11.035 24.171 1.00 89.19 86 LEU A O 1
ATOM 696 N N . THR A 1 87 ? -6.173 10.516 23.664 1.00 90.75 87 THR A N 1
ATOM 697 C CA . THR A 1 87 ? -5.956 9.717 24.888 1.00 90.75 87 THR A CA 1
ATOM 698 C C . THR A 1 87 ? -5.943 10.549 26.171 1.00 90.75 87 THR A C 1
ATOM 700 O O . THR A 1 87 ? -6.165 10.012 27.250 1.00 90.75 87 THR A O 1
ATOM 703 N N . LEU A 1 88 ? -5.692 11.857 26.068 1.00 89.50 88 LEU A N 1
ATOM 704 C CA . LEU A 1 88 ? -5.699 12.778 27.205 1.00 89.50 88 LEU A CA 1
ATOM 705 C C . LEU A 1 88 ? -7.089 13.362 27.491 1.00 89.50 88 LEU A C 1
ATOM 707 O O . LEU A 1 88 ? -7.242 14.072 28.489 1.00 89.50 88 LEU A O 1
ATOM 711 N N . LEU A 1 89 ? -8.099 13.108 26.646 1.00 84.12 89 LEU A N 1
ATOM 712 C CA . LEU A 1 89 ? -9.456 13.554 26.945 1.00 84.12 89 LEU A CA 1
ATOM 713 C C . LEU A 1 89 ? -9.988 12.805 28.178 1.00 84.12 89 LEU A C 1
ATOM 715 O O . LEU A 1 89 ? -10.053 11.577 28.169 1.00 84.12 89 LEU A O 1
ATOM 719 N N . PRO A 1 90 ? -10.411 13.524 29.231 1.00 80.12 90 PRO A N 1
ATOM 720 C CA . PRO A 1 90 ? -10.979 12.889 30.405 1.00 80.12 90 PRO A CA 1
ATOM 721 C C . PRO A 1 90 ? -12.337 12.275 30.053 1.00 80.12 90 PRO A C 1
ATOM 723 O O . PRO A 1 90 ? -13.215 12.949 29.508 1.00 80.12 90 PRO A O 1
ATOM 726 N N . GLU A 1 91 ? -12.535 11.012 30.427 1.00 70.31 91 GLU A N 1
ATOM 727 C CA . GLU A 1 91 ? -13.799 10.284 30.235 1.00 70.31 91 GLU A CA 1
ATOM 728 C C . GLU A 1 91 ? -14.998 10.999 30.885 1.00 70.31 91 GLU A C 1
ATOM 730 O O . GLU A 1 91 ? -16.136 10.844 30.450 1.00 70.31 91 GLU A O 1
ATOM 735 N N . SER A 1 92 ? -14.739 11.866 31.870 1.00 68.38 92 SER A N 1
ATOM 736 C CA . SER A 1 92 ? -15.741 12.663 32.585 1.00 68.38 92 SER A CA 1
ATOM 737 C C . SER A 1 92 ? -16.445 13.738 31.745 1.00 68.38 92 SER A C 1
ATOM 739 O O . SER A 1 92 ? -17.387 14.358 32.231 1.00 68.38 92 SER A O 1
ATOM 741 N N . LYS A 1 93 ? -16.020 13.975 30.494 1.00 64.75 93 LYS A N 1
ATOM 742 C CA . LYS A 1 93 ? -16.697 14.875 29.538 1.00 64.75 93 LYS A CA 1
ATOM 743 C C . LYS A 1 93 ? -17.300 14.142 28.342 1.00 64.75 93 LYS A C 1
ATOM 745 O O . LYS A 1 93 ? -17.510 14.752 27.291 1.00 64.75 93 LYS A O 1
ATOM 750 N N . ARG A 1 94 ? -17.563 12.839 28.462 1.00 67.31 94 ARG A N 1
ATOM 751 C CA . ARG A 1 94 ? -18.315 12.122 27.433 1.00 67.31 94 ARG A CA 1
ATOM 752 C C . ARG A 1 94 ? -19.743 12.688 27.410 1.00 67.31 94 ARG A C 1
ATOM 754 O O . ARG A 1 94 ? -20.379 12.700 28.462 1.00 67.31 94 ARG A O 1
ATOM 761 N N . PRO A 1 95 ? -20.243 13.201 26.272 1.00 74.75 95 PRO A N 1
ATOM 762 C CA . PRO A 1 95 ? -21.648 13.569 26.179 1.00 74.75 95 PRO A CA 1
ATOM 763 C C . PRO A 1 95 ? -22.482 12.328 26.499 1.00 74.75 95 PRO A C 1
ATOM 765 O O . PRO A 1 95 ? -22.166 11.236 26.018 1.00 74.75 95 PRO A O 1
ATOM 768 N N . GLU A 1 96 ? -23.495 12.491 27.345 1.00 76.56 96 GLU A N 1
ATOM 769 C CA . GLU A 1 96 ? -24.422 11.409 27.664 1.00 76.56 96 GLU A CA 1
ATOM 770 C C . GLU A 1 96 ? -24.995 10.845 26.362 1.00 76.56 96 GLU A C 1
ATOM 772 O O . GLU A 1 96 ? -25.341 11.602 25.445 1.00 76.56 96 GLU A O 1
ATOM 777 N N . LEU A 1 97 ? -25.048 9.512 26.256 1.00 78.50 97 LEU A N 1
ATOM 778 C CA . LEU A 1 97 ? -25.676 8.888 25.101 1.00 78.50 97 LEU A CA 1
ATOM 779 C C . LEU A 1 97 ? -27.131 9.368 25.057 1.00 78.50 97 LEU A C 1
ATOM 781 O O . LEU A 1 97 ? -27.821 9.307 26.082 1.00 78.50 97 LEU A O 1
ATOM 785 N N . PRO A 1 98 ? -27.609 9.854 23.900 1.00 79.25 98 PRO A N 1
ATOM 786 C CA . PRO A 1 98 ? -29.001 10.245 23.770 1.00 79.25 98 PRO A CA 1
ATOM 787 C C . PRO A 1 98 ? -29.886 9.046 24.128 1.00 79.25 98 PRO A C 1
ATOM 789 O O . PRO A 1 98 ? -29.551 7.916 23.782 1.00 79.25 98 PRO A O 1
ATOM 792 N N . GLY A 1 99 ? -30.996 9.292 24.831 1.00 75.12 99 GLY A N 1
ATOM 793 C CA . GLY A 1 99 ? -31.799 8.253 25.496 1.00 75.12 99 GLY A CA 1
ATOM 794 C C . GLY A 1 99 ? -32.225 7.069 24.620 1.00 75.12 99 GLY A C 1
ATOM 795 O O . GLY A 1 99 ? -32.410 5.979 25.133 1.00 75.12 99 GLY A O 1
ATOM 796 N N . PHE A 1 100 ? -32.291 7.234 23.297 1.00 73.69 100 PHE A N 1
ATOM 797 C CA . PHE A 1 100 ? -32.587 6.140 22.364 1.00 73.69 100 PHE A CA 1
ATOM 798 C C . PHE A 1 100 ? -31.443 5.117 22.184 1.00 73.69 100 PHE A C 1
ATOM 800 O O . PHE A 1 100 ? -31.663 4.0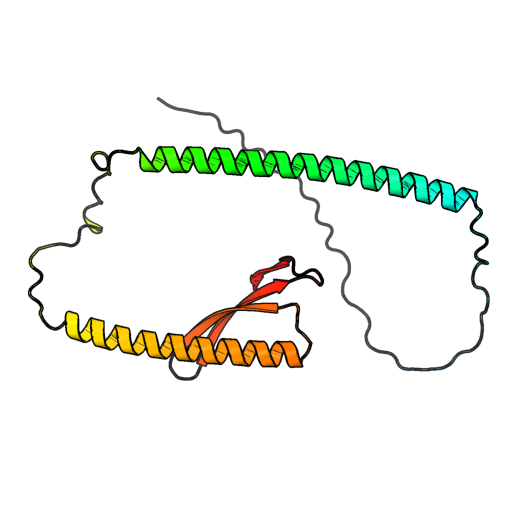73 21.580 1.00 73.69 100 PHE A O 1
ATOM 807 N N . LEU A 1 101 ? -30.227 5.418 22.657 1.00 70.50 101 LEU A N 1
ATOM 808 C CA . LEU A 1 101 ? -29.066 4.513 22.680 1.00 70.50 101 LEU A CA 1
ATOM 809 C C . LEU A 1 101 ? -28.729 4.027 24.096 1.00 70.50 101 LEU A C 1
ATOM 811 O O . LEU A 1 101 ? -27.707 3.366 24.283 1.00 70.50 101 LEU A O 1
ATOM 815 N N . GLN A 1 102 ? -29.531 4.390 25.099 1.00 72.94 102 GLN A N 1
ATOM 816 C CA . GLN A 1 102 ? -29.355 3.865 26.445 1.00 72.94 102 GLN A CA 1
ATOM 817 C C . GLN A 1 102 ? -30.001 2.474 26.486 1.00 72.94 102 GLN A C 1
ATOM 819 O O . GLN A 1 102 ? -31.197 2.369 26.222 1.00 72.94 102 GLN A O 1
ATOM 824 N N . PRO A 1 103 ? -29.241 1.401 26.765 1.00 68.88 103 PRO A N 1
ATOM 825 C CA . PRO A 1 103 ? -29.846 0.105 27.030 1.00 68.88 103 PRO A CA 1
ATOM 826 C C . PRO A 1 103 ? -30.691 0.249 28.300 1.00 68.88 103 PRO A C 1
ATOM 828 O O . PRO A 1 103 ? -30.166 0.556 29.373 1.00 68.88 103 PRO A O 1
ATOM 831 N N . GLU A 1 104 ? -32.009 0.128 28.173 1.00 57.00 104 GLU A N 1
ATOM 832 C CA . GLU A 1 104 ? -32.905 0.218 29.319 1.00 57.00 104 GLU A CA 1
ATOM 833 C C . GLU A 1 104 ? -32.754 -1.016 30.218 1.00 57.00 104 GLU A C 1
ATOM 835 O O . GLU A 1 104 ? -33.119 -2.123 29.837 1.00 57.00 104 GLU A O 1
ATOM 840 N N . GLY A 1 105 ? -32.296 -0.795 31.451 1.00 55.50 105 GLY A N 1
ATOM 841 C CA . GLY A 1 105 ? -32.664 -1.622 32.602 1.00 55.50 105 GLY A CA 1
ATOM 842 C C . GLY A 1 105 ? -31.749 -2.802 32.970 1.00 55.50 105 GLY A C 1
ATOM 843 O O . GLY A 1 105 ? -30.886 -3.194 32.192 1.00 55.50 105 GLY A O 1
ATOM 844 N N . PRO A 1 106 ? -31.874 -3.307 34.218 1.00 62.72 106 PRO A N 1
ATOM 845 C CA . PRO A 1 106 ? -30.767 -3.895 34.969 1.00 62.72 106 PRO A CA 1
ATOM 846 C C . PRO A 1 106 ? -30.838 -5.426 35.130 1.00 62.72 106 PRO A C 1
ATOM 848 O O . PRO A 1 106 ? -31.898 -6.027 35.011 1.00 62.72 106 PRO A O 1
ATOM 851 N N . GLU A 1 107 ? -29.699 -5.986 35.557 1.00 48.69 107 GLU A N 1
ATOM 852 C CA . GLU A 1 107 ? -29.515 -7.327 36.141 1.00 48.69 107 GLU A CA 1
ATOM 853 C C . GLU A 1 107 ? -29.403 -8.489 35.135 1.00 48.69 107 GLU A C 1
ATOM 855 O O . GLU A 1 107 ? -30.369 -9.139 34.750 1.00 48.69 107 GLU A O 1
ATOM 860 N N . VAL A 1 108 ? -28.151 -8.776 34.754 1.00 49.12 108 VAL A N 1
ATOM 861 C CA . VAL A 1 108 ? -27.734 -9.997 34.051 1.00 49.12 108 VAL A CA 1
ATOM 862 C C . VAL A 1 108 ? -27.941 -11.190 34.991 1.00 49.12 108 VAL A C 1
ATOM 864 O O . VAL A 1 108 ? -27.023 -11.651 35.668 1.00 49.12 108 VAL A O 1
ATOM 867 N N . ALA A 1 109 ? -29.176 -11.674 35.073 1.00 48.84 109 ALA A N 1
ATOM 868 C CA . ALA A 1 109 ? -29.425 -13.068 35.375 1.00 48.84 109 ALA A CA 1
ATOM 869 C C . ALA A 1 109 ? -28.905 -13.870 34.173 1.00 48.84 109 ALA A C 1
ATOM 871 O O . ALA A 1 109 ? -29.330 -13.629 33.044 1.00 48.84 109 ALA A O 1
ATOM 872 N N . ALA A 1 110 ? -27.962 -14.787 34.403 1.00 56.47 110 ALA A N 1
ATOM 873 C CA . ALA A 1 110 ? -27.504 -15.754 33.408 1.00 56.47 110 ALA A CA 1
ATOM 874 C C . ALA A 1 110 ? -28.693 -16.641 32.997 1.00 56.47 110 ALA A C 1
ATOM 876 O O . ALA A 1 110 ? -28.978 -17.661 33.625 1.00 56.47 110 ALA A O 1
ATOM 877 N N . THR A 1 111 ? -29.443 -16.193 31.995 1.00 53.50 111 THR A N 1
ATOM 878 C CA . THR A 1 111 ? -30.723 -16.763 31.571 1.00 53.50 111 THR A CA 1
ATOM 879 C C . THR A 1 111 ? -30.634 -16.911 30.068 1.00 53.50 111 THR A C 1
ATOM 881 O O . THR A 1 111 ? -30.615 -15.885 29.415 1.00 53.50 111 THR A O 1
ATOM 884 N N . GLU A 1 112 ? -30.529 -18.147 29.564 1.00 55.19 112 GLU A N 1
ATOM 885 C CA . GLU A 1 112 ? -30.749 -18.624 28.174 1.00 55.19 112 GLU A CA 1
ATOM 886 C C . GLU A 1 112 ? -30.005 -17.908 27.012 1.00 55.19 112 GLU A C 1
ATOM 888 O O . GLU A 1 112 ? -29.427 -18.590 26.163 1.00 55.19 112 GLU A O 1
ATOM 893 N N . GLU A 1 113 ? -29.876 -16.583 27.025 1.00 54.34 113 GLU A N 1
ATOM 894 C CA . GLU A 1 113 ? -29.065 -15.729 26.156 1.00 54.34 113 GLU A CA 1
ATOM 895 C C . GLU A 1 113 ? -27.591 -16.166 26.116 1.00 54.34 113 GLU A C 1
ATOM 897 O O . GLU A 1 113 ? -27.015 -16.240 25.037 1.00 54.34 113 GLU A O 1
ATOM 902 N N . ASP A 1 114 ? -26.984 -16.582 27.235 1.00 56.53 114 ASP A N 1
ATOM 903 C CA . ASP A 1 114 ? -25.598 -17.094 27.241 1.00 56.53 114 ASP A CA 1
ATOM 904 C C . ASP A 1 114 ? -25.438 -18.396 26.430 1.00 56.53 114 ASP A C 1
ATOM 906 O O . ASP A 1 114 ? -24.365 -18.672 25.886 1.00 56.53 114 ASP A O 1
ATOM 910 N N . SER A 1 115 ? -26.499 -19.207 26.331 1.00 61.38 115 SER A N 1
ATOM 911 C CA . SER A 1 115 ? -26.489 -20.466 25.575 1.00 61.38 115 SER A CA 1
ATOM 912 C C . SER A 1 115 ? -26.764 -20.254 24.085 1.00 61.38 115 SER A C 1
ATOM 914 O O . SER A 1 115 ? -26.120 -20.889 23.248 1.00 61.38 115 SER A O 1
ATOM 916 N N . GLU A 1 116 ? -27.635 -19.302 23.744 1.00 63.31 116 GLU A N 1
ATOM 917 C CA . GLU A 1 116 ? -27.879 -18.888 22.360 1.00 63.31 116 GLU A CA 1
ATOM 918 C C . GLU A 1 116 ? -26.676 -18.131 21.783 1.00 63.31 116 GLU A C 1
ATOM 920 O O . GLU A 1 116 ? -26.258 -18.408 20.659 1.00 63.31 116 GLU A O 1
ATOM 925 N N . VAL A 1 117 ? -26.037 -17.263 22.574 1.00 66.25 117 VAL A N 1
ATOM 926 C CA . VAL A 1 117 ? -24.793 -16.573 22.201 1.00 66.25 117 VAL A CA 1
ATOM 927 C C . VAL A 1 117 ? -23.651 -17.574 22.011 1.00 66.25 117 VAL A C 1
ATOM 929 O O . VAL A 1 117 ? -22.878 -17.448 21.060 1.00 66.25 117 VAL A O 1
ATOM 932 N N . GLN A 1 118 ? -23.553 -18.616 22.846 1.00 65.94 118 GLN A N 1
ATOM 933 C CA . GLN A 1 118 ? -22.566 -19.683 22.642 1.00 65.94 118 GLN A CA 1
ATOM 934 C C . GLN A 1 118 ? -22.851 -20.510 21.382 1.00 65.94 118 GLN A C 1
ATOM 936 O O . GLN A 1 118 ? -21.922 -20.782 20.619 1.00 65.94 118 GLN A O 1
ATOM 941 N N . ALA A 1 119 ? -24.106 -20.872 21.113 1.00 69.75 119 ALA A N 1
ATOM 942 C CA . ALA A 1 119 ? -24.475 -21.606 19.903 1.00 69.75 119 ALA A CA 1
ATOM 943 C C . ALA A 1 119 ? -24.180 -20.797 18.626 1.00 69.75 119 ALA A C 1
ATOM 945 O O . ALA A 1 119 ? -23.523 -21.309 17.718 1.00 69.75 119 ALA A O 1
ATOM 946 N N . GLN A 1 120 ? -24.551 -19.513 18.606 1.00 69.56 120 GLN A N 1
ATOM 947 C CA . GLN A 1 120 ? -24.229 -18.587 17.516 1.00 69.56 120 GLN A CA 1
ATOM 948 C C . GLN A 1 120 ? -22.717 -18.382 17.365 1.00 69.56 120 GLN A C 1
ATOM 950 O O . GLN A 1 120 ? -22.212 -18.285 16.249 1.00 69.56 120 GLN A O 1
ATOM 955 N N . SER A 1 121 ? -21.958 -18.363 18.466 1.00 70.31 121 SER A N 1
ATOM 956 C CA . SER A 1 121 ? -20.497 -18.248 18.400 1.00 70.31 121 SER A CA 1
ATOM 957 C C . SER A 1 121 ? -19.856 -19.455 17.707 1.00 70.31 121 SER A C 1
ATOM 959 O O . SER A 1 121 ? -18.965 -19.283 16.878 1.00 70.31 121 SER A O 1
ATOM 961 N N . LEU A 1 122 ? -20.347 -20.669 17.979 1.00 75.06 122 LEU A N 1
ATOM 962 C CA . LEU A 1 122 ? -19.859 -21.895 17.349 1.00 75.06 122 LEU A CA 1
ATOM 963 C C . LEU A 1 122 ? -20.226 -21.945 15.863 1.00 75.06 122 LEU A C 1
ATOM 965 O O . LEU A 1 122 ? -19.409 -22.350 15.035 1.00 75.06 122 LEU A O 1
ATOM 969 N N . GLU A 1 123 ? -21.428 -21.507 15.509 1.00 74.94 123 GLU A N 1
ATOM 970 C CA . GLU A 1 123 ? -21.865 -21.420 14.117 1.00 74.94 123 GLU A CA 1
ATOM 971 C C . GLU A 1 123 ? -21.024 -20.406 13.328 1.00 74.94 123 GLU A C 1
ATOM 973 O O . GLU A 1 123 ? -20.430 -20.768 12.312 1.00 74.94 123 GLU A O 1
ATOM 978 N N . ASN A 1 124 ? -20.804 -19.211 13.883 1.00 76.06 124 ASN A N 1
ATOM 979 C CA . ASN A 1 124 ? -19.916 -18.201 13.304 1.00 76.06 124 ASN A CA 1
ATOM 980 C C . ASN A 1 124 ? -18.480 -18.718 13.126 1.00 76.06 124 ASN A C 1
ATOM 982 O O . ASN A 1 124 ? -17.839 -18.436 12.114 1.00 76.06 124 ASN A O 1
ATOM 986 N N . THR A 1 125 ? -17.947 -19.498 14.076 1.00 79.56 125 THR A N 1
ATOM 987 C CA . THR A 1 125 ? -16.600 -20.078 13.917 1.00 79.56 125 THR A CA 1
ATOM 988 C C . THR A 1 125 ? -16.522 -21.064 12.754 1.00 79.56 125 THR A C 1
ATOM 990 O O . THR A 1 125 ? -15.569 -21.004 11.978 1.00 79.56 125 THR A O 1
ATOM 993 N N . ARG A 1 126 ? -17.544 -21.908 12.566 1.00 80.00 126 ARG A N 1
ATOM 994 C CA . ARG A 1 126 ? -17.611 -22.850 11.436 1.00 80.00 126 ARG A CA 1
ATOM 995 C C . ARG A 1 126 ? -17.715 -22.123 10.100 1.00 80.00 126 ARG A C 1
ATOM 997 O O . ARG A 1 126 ? -17.098 -22.533 9.118 1.00 80.00 126 ARG A O 1
ATOM 1004 N N . GLU A 1 127 ? -18.477 -21.037 10.060 1.00 79.06 127 GLU A N 1
ATOM 1005 C CA . GLU A 1 127 ? -18.575 -20.183 8.880 1.00 79.06 127 GLU A CA 1
ATOM 1006 C C . GLU A 1 127 ? -17.223 -19.542 8.538 1.00 79.06 127 GLU A C 1
ATOM 1008 O O . GLU A 1 127 ? -16.769 -19.621 7.396 1.00 79.06 127 GLU A O 1
ATOM 1013 N N . LEU A 1 128 ? -16.509 -18.995 9.523 1.00 79.94 128 LEU A N 1
ATOM 1014 C CA . LEU A 1 128 ? -15.181 -18.409 9.314 1.00 79.94 128 LEU A CA 1
ATOM 1015 C C . LEU A 1 128 ? -14.146 -19.433 8.821 1.00 79.94 128 LEU A C 1
ATOM 1017 O O . LEU A 1 128 ? -13.349 -19.126 7.929 1.00 79.94 128 LEU A O 1
ATOM 1021 N N . GLU A 1 129 ? -14.165 -20.651 9.363 1.00 85.06 129 GLU A N 1
ATOM 1022 C CA . GLU A 1 129 ? -13.308 -21.752 8.907 1.00 85.06 129 GLU A CA 1
ATOM 1023 C C . GLU A 1 129 ? -13.584 -22.087 7.438 1.00 85.06 129 GLU A C 1
ATOM 1025 O O . GLU A 1 129 ? -12.664 -22.103 6.614 1.00 85.06 129 GLU A O 1
ATOM 1030 N N . ARG A 1 130 ? -14.861 -22.229 7.072 1.00 83.44 130 ARG A N 1
ATOM 1031 C CA . A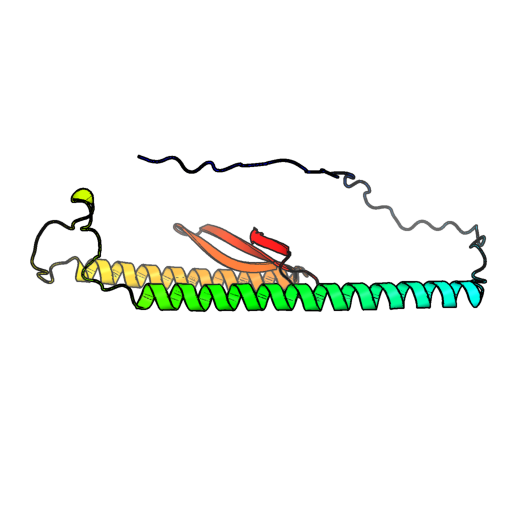RG A 1 130 ? -15.274 -22.478 5.687 1.00 83.44 130 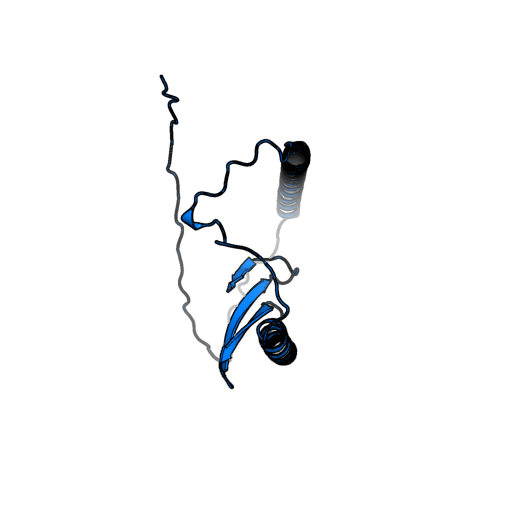ARG A CA 1
ATOM 1032 C C . ARG A 1 130 ? -14.864 -21.340 4.748 1.00 83.44 130 ARG A C 1
ATOM 1034 O O . ARG A 1 130 ? -14.374 -21.596 3.647 1.00 83.44 130 ARG A O 1
ATOM 1041 N N . ALA A 1 131 ? -15.021 -20.084 5.165 1.00 82.25 131 ALA A N 1
ATOM 1042 C CA . ALA A 1 131 ? -14.582 -18.926 4.385 1.00 82.25 131 ALA A CA 1
ATOM 1043 C C . ALA A 1 131 ? -13.060 -18.943 4.148 1.00 82.25 131 ALA A C 1
ATOM 1045 O O . ALA A 1 131 ? -12.595 -18.649 3.043 1.00 82.25 131 ALA A O 1
ATOM 1046 N N . SER A 1 132 ? -12.279 -19.339 5.157 1.00 84.75 132 SER A N 1
ATOM 1047 C CA . SER A 1 132 ? -10.822 -19.488 5.062 1.00 84.75 132 SER A CA 1
ATOM 1048 C C . SER A 1 132 ? -10.404 -20.583 4.070 1.00 84.75 132 SER A C 1
ATOM 1050 O O . SER A 1 132 ? -9.501 -20.379 3.246 1.00 84.75 132 SER A O 1
ATOM 1052 N N . GLU A 1 133 ? -11.092 -21.726 4.083 1.00 87.75 133 GLU A N 1
ATOM 1053 C CA . GLU A 1 133 ? -10.866 -22.823 3.134 1.00 87.75 133 GLU A CA 1
ATOM 1054 C C . GLU A 1 133 ? -11.170 -22.398 1.693 1.00 87.75 133 GLU A C 1
ATOM 1056 O O . GLU A 1 133 ? -10.350 -22.597 0.786 1.00 87.75 133 GLU A O 1
ATOM 1061 N N . ILE A 1 134 ? -12.315 -21.742 1.482 1.00 86.69 134 ILE A N 1
ATOM 1062 C CA . ILE A 1 134 ? -12.724 -21.215 0.175 1.00 86.69 134 ILE A CA 1
ATOM 1063 C C . ILE A 1 134 ? -11.708 -20.182 -0.318 1.00 86.69 134 ILE A C 1
ATOM 1065 O O . ILE A 1 134 ? -11.245 -20.266 -1.456 1.00 86.69 134 ILE A O 1
ATOM 1069 N N . LYS A 1 135 ? -11.293 -19.248 0.543 1.00 87.25 135 LYS A N 1
ATOM 1070 C CA . LYS A 1 135 ? -10.277 -18.235 0.231 1.00 87.25 135 LYS A CA 1
ATOM 1071 C C . LYS A 1 135 ? -8.958 -18.865 -0.212 1.00 87.25 135 LYS A C 1
ATOM 1073 O O . LYS A 1 135 ? -8.353 -18.419 -1.189 1.00 87.25 135 LYS A O 1
ATOM 1078 N N . THR A 1 136 ? -8.511 -19.903 0.488 1.00 89.00 136 THR A N 1
ATOM 1079 C CA . THR A 1 136 ? -7.264 -20.610 0.168 1.00 89.00 136 THR A CA 1
ATOM 1080 C C . THR A 1 136 ? -7.367 -21.330 -1.175 1.00 89.00 136 THR A C 1
ATOM 1082 O O . THR A 1 136 ? -6.462 -21.229 -2.005 1.00 89.00 136 THR A O 1
ATOM 1085 N N . THR A 1 137 ? -8.501 -21.981 -1.421 1.00 89.38 137 THR A N 1
ATOM 1086 C CA . THR A 1 137 ? -8.779 -22.706 -2.663 1.00 89.38 137 THR A CA 1
ATOM 1087 C C . THR A 1 137 ? -8.862 -21.759 -3.864 1.00 89.38 137 THR A C 1
ATOM 1089 O O . THR A 1 137 ? -8.199 -21.980 -4.875 1.00 89.38 137 THR A O 1
ATOM 1092 N N . LEU A 1 138 ? -9.596 -20.649 -3.742 1.00 87.25 138 LEU A N 1
ATOM 1093 C CA . LEU A 1 138 ? -9.686 -19.617 -4.780 1.00 87.25 138 LEU A CA 1
ATOM 1094 C C . LEU A 1 138 ? -8.318 -19.014 -5.099 1.00 87.25 138 LEU A C 1
ATOM 1096 O O . LEU A 1 138 ? -7.968 -18.853 -6.266 1.00 87.25 138 LEU A O 1
ATOM 1100 N N . ARG A 1 139 ? -7.502 -18.738 -4.077 1.00 87.38 139 ARG A N 1
ATOM 1101 C CA . ARG A 1 139 ? -6.135 -18.245 -4.274 1.00 87.38 139 ARG A CA 1
ATOM 1102 C C . ARG A 1 139 ? -5.264 -19.253 -5.031 1.00 87.38 139 ARG A C 1
ATOM 1104 O O . ARG A 1 139 ? -4.434 -18.839 -5.838 1.00 87.38 139 ARG A O 1
ATOM 1111 N N . ALA A 1 140 ? -5.434 -20.552 -4.788 1.00 88.56 140 ALA A N 1
ATOM 1112 C CA . ALA A 1 140 ? -4.722 -21.589 -5.531 1.00 88.56 140 ALA A CA 1
ATOM 1113 C C . ALA A 1 140 ? -5.141 -21.613 -7.010 1.00 88.56 140 ALA A C 1
ATOM 1115 O O . ALA A 1 140 ? -4.268 -21.621 -7.877 1.00 88.56 140 ALA A O 1
ATOM 1116 N N . TYR A 1 141 ? -6.444 -21.531 -7.300 1.00 90.69 141 TYR A N 1
ATOM 1117 C CA . TYR A 1 141 ? -6.950 -21.454 -8.674 1.00 90.69 141 TYR A CA 1
ATOM 1118 C C . TYR A 1 141 ? -6.468 -20.203 -9.409 1.00 90.69 141 TYR A C 1
ATOM 1120 O O . TYR A 1 141 ? -5.938 -20.315 -10.509 1.00 90.69 141 TYR A O 1
ATOM 1128 N N . LEU A 1 142 ? -6.551 -19.025 -8.786 1.00 87.62 142 LEU A N 1
ATOM 1129 C CA . LEU A 1 142 ? -6.067 -17.779 -9.392 1.00 87.62 142 LEU A CA 1
ATOM 1130 C C . LEU A 1 142 ? -4.575 -17.853 -9.735 1.00 87.62 142 LEU A C 1
ATOM 1132 O O . LEU A 1 142 ? -4.156 -17.399 -10.795 1.00 87.62 142 LEU A O 1
ATOM 1136 N N . ARG A 1 143 ? -3.762 -18.476 -8.877 1.00 85.94 143 ARG A N 1
ATOM 1137 C CA . ARG A 1 143 ? -2.341 -18.692 -9.175 1.00 85.94 143 ARG A CA 1
ATOM 1138 C C . ARG A 1 143 ? -2.121 -19.682 -10.314 1.00 85.94 143 ARG A C 1
ATOM 1140 O O . ARG A 1 143 ? -1.230 -19.446 -11.124 1.00 85.94 143 ARG A O 1
ATOM 1147 N N . ALA A 1 144 ? -2.902 -20.759 -10.377 1.00 89.19 144 ALA A N 1
ATOM 1148 C CA . ALA A 1 144 ? -2.819 -21.732 -11.465 1.00 89.19 144 ALA A CA 1
ATOM 1149 C C . ALA A 1 144 ? -3.164 -21.100 -12.827 1.00 89.19 144 ALA A C 1
ATOM 1151 O O . ALA A 1 144 ? -2.510 -21.404 -13.819 1.00 89.19 144 ALA A O 1
ATOM 1152 N N . GLU A 1 145 ? -4.107 -20.155 -12.846 1.00 88.56 145 GLU A N 1
ATOM 1153 C CA . GLU A 1 145 ? -4.484 -19.359 -14.025 1.00 88.56 145 GLU A CA 1
ATOM 1154 C C . GLU A 1 145 ? -3.514 -18.195 -14.322 1.00 88.56 145 GLU A C 1
ATOM 1156 O O . GLU A 1 145 ? -3.747 -17.385 -15.217 1.00 88.56 145 GLU A O 1
ATOM 1161 N N . GLY A 1 146 ? -2.420 -18.060 -13.562 1.00 82.31 146 GLY A N 1
ATOM 1162 C CA . GLY A 1 146 ? -1.443 -16.981 -13.741 1.00 82.31 146 GLY A CA 1
ATOM 1163 C C . GLY A 1 146 ? -1.931 -15.599 -13.289 1.00 82.31 146 GLY A C 1
ATOM 1164 O O . GLY A 1 146 ? -1.256 -14.597 -13.520 1.00 82.31 146 GLY A O 1
ATOM 1165 N N . MET A 1 147 ? -3.066 -15.518 -12.593 1.00 81.88 147 MET A N 1
ATOM 1166 C CA . MET A 1 147 ? -3.624 -14.287 -12.030 1.00 81.88 147 MET A CA 1
ATOM 1167 C C . MET A 1 147 ? -2.927 -13.897 -10.716 1.00 81.88 147 MET A C 1
ATOM 1169 O O . MET A 1 147 ? -3.550 -13.766 -9.664 1.00 81.88 147 MET A O 1
ATOM 1173 N N . ALA A 1 148 ? -1.608 -13.690 -10.766 1.00 75.75 148 ALA A N 1
ATOM 1174 C CA . ALA A 1 148 ? -0.805 -13.273 -9.610 1.00 75.75 148 ALA A CA 1
ATOM 1175 C C . ALA A 1 148 ? -1.081 -11.824 -9.161 1.00 75.75 148 ALA A C 1
ATOM 1177 O O . ALA A 1 148 ? -0.744 -11.446 -8.041 1.00 75.75 148 ALA A O 1
ATOM 1178 N N . ALA A 1 149 ? -1.725 -11.034 -10.023 1.00 82.12 149 ALA A N 1
ATOM 1179 C CA . ALA A 1 149 ? -2.097 -9.647 -9.774 1.00 82.12 149 ALA A CA 1
ATOM 1180 C C . ALA A 1 149 ? -3.295 -9.485 -8.824 1.00 82.12 149 ALA A C 1
ATOM 1182 O O . ALA A 1 149 ? -3.664 -8.356 -8.540 1.00 82.12 149 ALA A O 1
ATOM 1183 N N . PHE A 1 150 ? -3.926 -10.555 -8.334 1.00 82.88 150 PHE A N 1
ATOM 1184 C CA . PHE A 1 150 ? -5.057 -10.444 -7.409 1.00 82.88 150 PHE A CA 1
ATOM 1185 C C . PHE A 1 1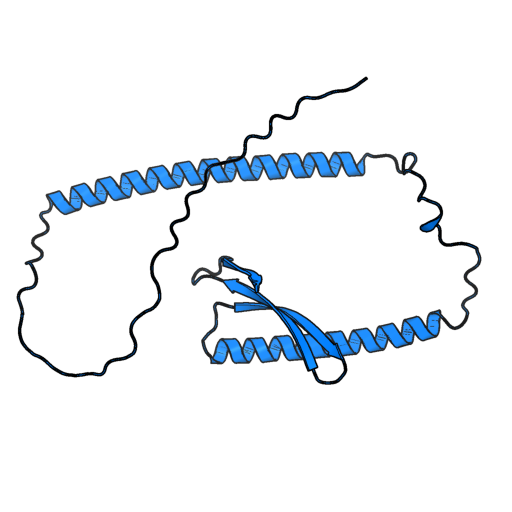50 ? -4.736 -11.070 -6.057 1.00 82.88 150 PHE A C 1
ATOM 1187 O O . PHE A 1 150 ? -4.366 -12.241 -5.961 1.00 82.88 150 PHE A O 1
ATOM 1194 N N . ASP A 1 151 ? -4.926 -10.295 -4.992 1.00 84.44 151 ASP A N 1
ATOM 1195 C CA . ASP A 1 151 ? -4.863 -10.788 -3.623 1.00 84.44 151 ASP A CA 1
ATOM 1196 C C . ASP A 1 151 ? -6.242 -10.713 -2.969 1.00 84.44 151 ASP A C 1
ATOM 1198 O O . ASP A 1 151 ? -6.804 -9.637 -2.763 1.00 84.44 151 ASP A O 1
ATOM 1202 N N . LEU A 1 152 ? -6.787 -11.887 -2.651 1.00 85.94 152 LEU A N 1
ATOM 1203 C CA . LEU A 1 152 ? -8.063 -12.029 -1.960 1.00 85.94 152 LEU A CA 1
ATOM 1204 C C . LEU A 1 152 ? -7.928 -11.561 -0.505 1.00 85.94 152 LEU A C 1
ATOM 1206 O O . LEU A 1 152 ? -7.165 -12.140 0.279 1.00 85.94 152 LEU A O 1
ATOM 1210 N N . LEU A 1 153 ? -8.705 -10.549 -0.130 1.00 83.25 153 LEU A N 1
ATOM 1211 C CA . LEU A 1 153 ? -8.742 -9.990 1.218 1.00 83.25 153 LEU A CA 1
ATOM 1212 C C . LEU A 1 153 ? -9.823 -10.666 2.054 1.00 83.25 153 LEU A C 1
ATOM 1214 O O . LEU A 1 153 ? -9.520 -11.180 3.132 1.00 83.25 153 LEU A O 1
ATOM 1218 N N . GLU A 1 154 ? -11.036 -10.758 1.524 1.00 81.12 154 GLU A N 1
ATOM 1219 C CA . GLU A 1 154 ? -12.192 -11.294 2.238 1.00 81.12 154 GLU A CA 1
ATOM 1220 C C . GLU A 1 154 ? -13.080 -12.110 1.302 1.00 81.12 154 GLU A C 1
ATOM 1222 O O . GLU A 1 154 ? -13.173 -11.829 0.107 1.00 81.12 154 GLU A O 1
ATOM 1227 N N . VAL A 1 155 ? -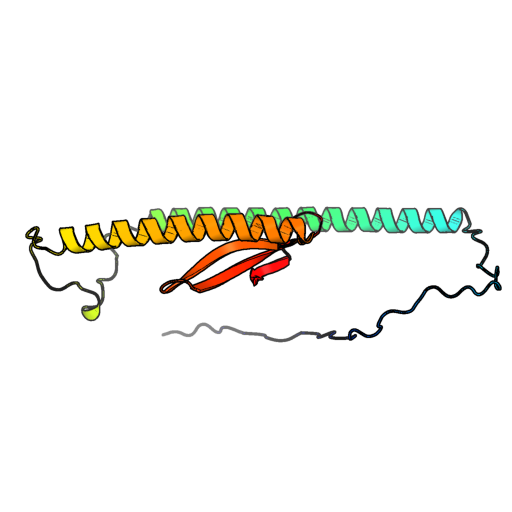13.705 -13.145 1.855 1.00 80.94 155 VAL A N 1
ATOM 1228 C CA . VAL A 1 155 ? -14.735 -13.933 1.184 1.00 80.94 155 VAL A CA 1
ATOM 1229 C C . VAL A 1 155 ? -15.950 -13.880 2.087 1.00 80.94 155 VAL A C 1
ATOM 1231 O O . VAL A 1 155 ? -15.959 -14.508 3.143 1.00 80.94 155 VAL A O 1
ATOM 1234 N N . GLY A 1 156 ? -16.949 -13.102 1.688 1.00 77.94 156 GLY A N 1
ATOM 1235 C CA . GLY A 1 156 ? -18.244 -13.116 2.339 1.00 77.94 156 GLY A CA 1
ATOM 1236 C C . GLY A 1 156 ? -18.899 -14.482 2.169 1.00 77.94 156 GLY A C 1
ATOM 1237 O O . GLY A 1 156 ? -18.647 -15.198 1.197 1.00 77.94 156 GLY A O 1
ATOM 1238 N N . LEU A 1 157 ? -19.772 -14.836 3.099 1.00 74.19 157 LEU A N 1
ATOM 1239 C CA . LEU A 1 157 ? -20.649 -15.993 2.985 1.00 74.19 157 LEU A CA 1
ATOM 1240 C C . LEU A 1 157 ? -22.080 -15.484 2.857 1.00 74.19 157 LEU A C 1
ATOM 1242 O O . LEU A 1 157 ? -22.484 -14.575 3.578 1.00 74.19 157 LEU A O 1
ATOM 1246 N N . VAL A 1 158 ? -22.831 -16.020 1.897 1.00 72.19 158 VAL A N 1
ATOM 1247 C CA . VAL A 1 158 ?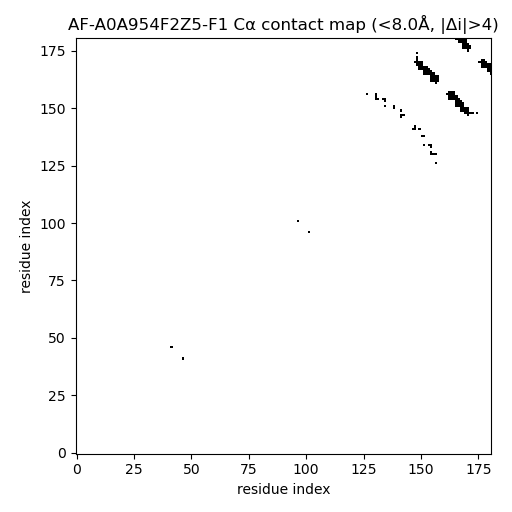 -24.243 -15.666 1.705 1.00 72.19 158 VAL A CA 1
ATOM 1248 C C . VAL A 1 158 ? -25.049 -16.948 1.855 1.00 72.19 158 VAL A C 1
ATOM 1250 O O . VAL A 1 158 ? -25.297 -17.652 0.885 1.00 72.19 158 VAL A O 1
ATOM 1253 N N . GLY A 1 159 ? -25.428 -17.270 3.091 1.00 68.00 159 GLY A N 1
ATOM 1254 C CA . GLY A 1 159 ? -26.252 -18.439 3.408 1.00 68.00 159 GLY A CA 1
ATOM 1255 C C . GLY A 1 159 ? -25.631 -19.792 3.036 1.00 68.00 159 GLY A C 1
ATOM 1256 O O . GLY A 1 159 ? -24.456 -19.910 2.678 1.00 68.00 159 GLY A O 1
ATOM 1257 N N . GLU A 1 160 ? -26.432 -20.852 3.138 1.00 69.12 160 GLU A N 1
ATOM 1258 C CA . GLU A 1 160 ? -25.945 -22.212 2.916 1.00 69.12 160 GLU A CA 1
ATOM 1259 C C . GLU A 1 160 ? -25.538 -22.458 1.457 1.00 69.12 160 GLU A C 1
ATOM 1261 O O . GLU A 1 160 ? -26.359 -22.492 0.542 1.00 69.12 160 GLU A O 1
ATOM 1266 N N . GLY A 1 161 ? -24.241 -22.703 1.253 1.00 64.44 161 GLY A N 1
ATOM 1267 C CA . GLY A 1 161 ? -23.704 -23.236 0.000 1.00 64.44 161 GLY A CA 1
ATOM 1268 C C . GLY A 1 161 ? -23.303 -22.201 -1.048 1.00 64.44 161 GLY A C 1
ATOM 1269 O O . GLY A 1 161 ? -22.727 -22.598 -2.060 1.00 64.44 161 GLY A O 1
ATOM 1270 N N . PHE A 1 162 ? -23.522 -20.906 -0.807 1.00 69.50 162 PHE A N 1
ATOM 1271 C CA . PHE A 1 162 ? -23.117 -19.851 -1.733 1.00 69.50 162 PHE A CA 1
ATOM 1272 C C . PHE A 1 162 ? -21.939 -19.039 -1.200 1.00 69.50 162 PHE A C 1
ATOM 1274 O O . PHE A 1 162 ? -21.838 -18.710 -0.017 1.00 69.50 162 PHE A O 1
ATOM 1281 N N . ILE A 1 163 ? -21.037 -18.701 -2.120 1.00 72.88 163 ILE A N 1
ATOM 1282 C CA . ILE A 1 163 ? -19.957 -17.757 -1.861 1.00 72.88 163 ILE A CA 1
ATOM 1283 C C . ILE A 1 163 ? -20.558 -16.357 -1.960 1.00 72.88 163 ILE A C 1
ATOM 1285 O O . ILE A 1 163 ? -21.209 -16.016 -2.948 1.00 72.88 163 ILE A O 1
ATOM 1289 N N . GLY A 1 164 ? -20.372 -15.579 -0.903 1.00 76.44 164 GLY A N 1
ATOM 1290 C CA . GLY A 1 164 ? -20.784 -14.191 -0.827 1.00 76.44 164 GLY A CA 1
ATOM 1291 C C . GLY A 1 164 ? -19.842 -13.243 -1.565 1.00 76.44 164 GLY A C 1
ATOM 1292 O O . GLY A 1 164 ? -19.027 -13.677 -2.382 1.00 76.44 164 GLY A O 1
ATOM 1293 N N . PRO A 1 165 ? -19.947 -11.929 -1.310 1.00 79.69 165 PRO A N 1
ATOM 1294 C CA . PRO A 1 165 ? -19.090 -10.949 -1.964 1.00 79.69 165 PRO A CA 1
ATOM 1295 C C . PRO A 1 165 ? -17.619 -11.238 -1.655 1.00 79.69 165 PRO A C 1
ATOM 1297 O O . PRO A 1 165 ? -17.234 -11.410 -0.501 1.00 79.69 165 PRO A O 1
ATOM 1300 N N . ILE A 1 166 ? -16.796 -11.299 -2.697 1.00 85.25 166 ILE A N 1
ATOM 1301 C CA . ILE A 1 166 ? -15.353 -11.481 -2.570 1.00 85.25 166 ILE A CA 1
ATOM 1302 C C . ILE A 1 166 ? -14.718 -10.108 -2.705 1.00 85.25 166 ILE A C 1
ATOM 1304 O O . ILE A 1 166 ? -14.936 -9.440 -3.710 1.00 85.25 166 ILE A O 1
ATOM 1308 N N . VAL A 1 167 ? -13.912 -9.724 -1.720 1.00 85.62 167 VAL A N 1
ATOM 1309 C CA . VAL A 1 167 ? -13.103 -8.510 -1.788 1.00 85.62 167 VAL A CA 1
ATOM 1310 C C . VAL A 1 167 ? -11.698 -8.906 -2.203 1.00 85.62 167 VAL A C 1
ATOM 1312 O O . VAL A 1 167 ? -11.012 -9.656 -1.496 1.00 85.62 167 VAL A O 1
ATOM 1315 N N . ALA A 1 168 ? -11.249 -8.392 -3.339 1.00 86.94 168 ALA A N 1
ATOM 1316 C CA . ALA A 1 168 ? -9.909 -8.626 -3.849 1.00 86.94 168 ALA A CA 1
ATOM 1317 C C . ALA A 1 168 ? -9.212 -7.299 -4.129 1.00 86.94 168 ALA A C 1
ATOM 1319 O O . ALA A 1 168 ? -9.809 -6.345 -4.612 1.00 86.94 168 ALA A O 1
ATOM 1320 N N . ARG A 1 169 ? -7.912 -7.232 -3.858 1.00 88.12 169 ARG A N 1
ATOM 1321 C CA . ARG A 1 169 ? -7.086 -6.117 -4.320 1.00 88.12 169 ARG A CA 1
ATOM 1322 C C . ARG A 1 169 ? -6.301 -6.520 -5.551 1.00 88.12 169 ARG A C 1
ATOM 1324 O O . ARG A 1 169 ? -5.757 -7.623 -5.610 1.00 88.12 169 ARG A O 1
ATOM 1331 N N . GLN A 1 170 ? -6.209 -5.601 -6.496 1.00 88.62 170 GLN A N 1
ATOM 1332 C CA . GLN A 1 170 ? -5.338 -5.720 -7.645 1.00 88.62 170 GLN A CA 1
ATOM 1333 C C . GLN A 1 170 ? -3.950 -5.163 -7.305 1.00 88.62 170 GLN A C 1
ATOM 1335 O O . GLN A 1 170 ? -3.822 -4.092 -6.704 1.00 88.62 170 GLN A O 1
ATOM 1340 N N . LEU A 1 171 ? -2.918 -5.895 -7.698 1.00 88.69 171 LEU A N 1
ATOM 1341 C CA . LEU A 1 171 ? -1.509 -5.590 -7.520 1.00 88.69 171 LEU A CA 1
ATOM 1342 C C . LEU A 1 171 ? -0.825 -5.456 -8.887 1.00 88.69 171 LEU A C 1
ATOM 1344 O O . LEU A 1 171 ? -1.202 -6.136 -9.841 1.00 88.69 171 LEU A O 1
ATOM 1348 N N . ASP A 1 172 ? 0.182 -4.590 -8.976 1.00 85.88 172 ASP A N 1
ATOM 1349 C CA . ASP A 1 172 ? 1.098 -4.541 -10.118 1.00 85.88 172 ASP A CA 1
ATOM 1350 C C . ASP A 1 172 ? 2.150 -5.670 -10.060 1.00 85.88 172 ASP A C 1
ATOM 1352 O O . ASP A 1 172 ? 2.214 -6.451 -9.105 1.00 85.88 172 ASP A O 1
ATOM 1356 N N . GLU A 1 173 ? 2.997 -5.762 -11.087 1.00 82.69 173 GLU A N 1
ATOM 1357 C CA . GLU A 1 173 ? 4.078 -6.760 -11.175 1.00 82.69 173 GLU A CA 1
ATOM 1358 C C . GLU A 1 173 ? 5.115 -6.623 -10.045 1.00 82.69 173 GLU A C 1
ATOM 1360 O O . GLU A 1 173 ? 5.836 -7.568 -9.727 1.00 82.69 173 GLU A O 1
ATOM 1365 N N . GLN A 1 174 ? 5.187 -5.448 -9.421 1.00 84.50 174 GLN A N 1
ATOM 1366 C CA . GLN A 1 174 ? 6.061 -5.127 -8.299 1.00 84.50 174 GLN A CA 1
ATOM 1367 C C . GLN A 1 174 ? 5.358 -5.318 -6.940 1.00 84.50 174 GLN A C 1
ATOM 1369 O O . GLN A 1 174 ? 5.953 -5.029 -5.898 1.00 84.50 174 GLN A O 1
ATOM 1374 N N . GLY A 1 175 ? 4.112 -5.807 -6.929 1.00 80.31 175 GLY A N 1
ATOM 1375 C CA . GLY A 1 175 ? 3.310 -6.054 -5.733 1.00 80.31 175 GLY A CA 1
ATOM 1376 C C . GLY A 1 175 ? 2.694 -4.802 -5.097 1.00 80.31 175 GLY A C 1
ATOM 1377 O O . GLY A 1 175 ? 2.272 -4.852 -3.940 1.00 80.31 175 GLY A O 1
ATOM 1378 N N . ARG A 1 176 ? 2.647 -3.667 -5.800 1.00 86.19 176 ARG A N 1
ATOM 1379 C CA . ARG A 1 176 ? 2.019 -2.426 -5.328 1.00 86.19 176 ARG A CA 1
ATOM 1380 C C . ARG A 1 176 ? 0.528 -2.443 -5.619 1.00 86.19 176 ARG A C 1
ATOM 1382 O O . ARG A 1 176 ? 0.077 -2.943 -6.640 1.00 86.19 176 ARG A O 1
ATOM 1389 N N . PHE A 1 177 ? -0.231 -1.851 -4.710 1.00 87.69 177 PHE A N 1
ATOM 1390 C CA . PHE A 1 177 ? -1.677 -1.732 -4.823 1.00 87.69 177 PHE A CA 1
ATOM 1391 C C . PHE A 1 177 ? -2.093 -0.835 -5.996 1.00 87.69 177 PHE A C 1
ATOM 1393 O O . PHE A 1 177 ? -1.607 0.291 -6.111 1.00 87.69 177 PHE A O 1
ATOM 1400 N N . LEU A 1 178 ? -3.030 -1.323 -6.811 1.00 87.62 178 LEU A N 1
ATOM 1401 C CA . LEU A 1 178 ? -3.655 -0.573 -7.899 1.00 87.62 178 LEU A CA 1
ATOM 1402 C C . LEU A 1 178 ? -5.094 -0.179 -7.554 1.00 87.62 178 LEU A C 1
ATOM 1404 O O . LEU A 1 178 ? -5.457 0.992 -7.646 1.00 87.62 178 LEU A O 1
ATOM 1408 N N . SER A 1 179 ? -5.918 -1.153 -7.171 1.00 84.19 179 SER A N 1
ATOM 1409 C CA . SER A 1 179 ? -7.356 -0.970 -6.955 1.00 84.19 179 SER A CA 1
ATOM 1410 C C . SER A 1 179 ? -7.938 -2.078 -6.070 1.00 84.19 179 SER A C 1
ATOM 1412 O O . SER A 1 179 ? -7.290 -3.101 -5.834 1.00 84.19 179 SER A O 1
ATOM 1414 N N . THR A 1 180 ? -9.163 -1.877 -5.581 1.00 84.75 180 THR A N 1
ATOM 1415 C CA . THR A 1 180 ? -9.954 -2.901 -4.881 1.00 84.75 180 THR A CA 1
ATOM 1416 C C . THR A 1 180 ? -11.201 -3.206 -5.704 1.00 84.75 180 THR A C 1
ATOM 1418 O O . THR A 1 180 ? -11.810 -2.280 -6.246 1.00 84.75 180 THR A O 1
ATOM 1421 N N . LEU A 1 181 ? -11.552 -4.485 -5.789 1.00 73.31 181 LEU A N 1
ATOM 1422 C CA . LEU A 1 181 ? -12.742 -5.037 -6.430 1.00 73.31 181 LEU A CA 1
ATOM 1423 C C . LEU A 1 181 ? -13.598 -5.765 -5.394 1.00 73.31 181 LEU A C 1
ATOM 1425 O O . LEU A 1 181 ? -13.001 -6.408 -4.495 1.00 73.31 181 LEU A O 1
#

Secondary structure (DSSP, 8-state):
-------------------------------------------HHHHHHHHHHHHHHHHHHHHHHHHHHHHHHHHHHHHHHHHHHHHTS-GGGPPPPPGGGS---------SHHHHHHHHHHHHHHHHHHHHHHHHHHHHHHHHTT-TTEEEEEEEE-STT-EEEEEEEEE-TTS-EEEE-

Nearest PDB structures (foldseek):
  1vrq-assembly1_A  TM=4.684E-01  e=1.629E+00  Corynebacterium sp. U-96
  2gah-assembly1_A  TM=4.791E-01  e=2.711E+00  Stenotrophomonas maltophilia

Radius of gyration: 30.27 Å; Cα contacts (8 Å, |Δi|>4): 79; chains: 1; bounding box: 60×58×84 Å